Protein AF-A0A5D6Y284-F1 (afdb_monomer_lite)

pLDDT: mean 71.52, std 25.1, range [30.33, 98.62]

Sequence (351 aa):
MLSLNSYGCVGRGATAAPPLSTNQHLHGHVVLPRLSLHGGSGSALSPTPPPPRGVTSLTKLEMMRASTHPLYRTTAGFDYGRHLDFKDVALSCPKHAKQATFTKEFIAGTFTDTSLSSADKSKQRHECWQKKVVERTKHMQVKYEELQQVLEAKKSVRRRAREQRRREMDEQHRAAAAIQARMRGVQVRQKLRDERHRRRTAAALRIQQVCRSRAEMHRAQQLLADMKHQVLGVFAIRIQGAARSYLLRADAKRELERRRQRRAKEAEDMRRRVFEMQDDAARDIQRALRSHIARKLERQQSTTSSSSDKDDFKDYYYATRGARSRRTLASLRRAKREKSIARIPLASLKA

Foldseek 3Di:
DDDDDDDDDDDDDDDDDDDDDDDDDDDDDDDDDDDDDDDDDDDDDDDDDDDDPDDPDPVVVVVVPPPDDPVPDDPPDDPPPDPDPPPCPVPPDPPDPDPPDDDDCVVPDPCPPPVVCCVVVVVVVVVVVVVVVVVVVVVVVVVVVVVVVVVVVVVVVVVVVVVVVVVVVVVVVVVVVVVVVVVVVVVVVVVVVVVVVVVVVVVVVVVVVVVVVVVVVVVVVVVVVVVVVVVVVVVVVVVVVVVVVVVVVVVVVVVVVVVVVVVVVVVVVVVVVVVVVVVVVVVVVVVVVVVVVVVVVVVVVVDPDDDDDDDDDDDDDDDDDDDPDDPPVVVVVVVVVVVVVPPDPPPPPDD

Radius of gyration: 88.94 Å; chains: 1; bounding box: 145×52×252 Å

Structure (mmCIF, N/CA/C/O backbone):
data_AF-A0A5D6Y284-F1
#
_entry.id   AF-A0A5D6Y284-F1
#
loop_
_atom_site.group_PDB
_atom_site.id
_atom_site.type_symbol
_atom_site.label_atom_id
_atom_site.label_alt_id
_atom_site.label_comp_id
_atom_site.label_asym_id
_atom_site.label_entity_id
_atom_site.label_seq_id
_atom_site.pdbx_PDB_ins_code
_atom_site.Cartn_x
_atom_site.Cartn_y
_atom_site.Cartn_z
_atom_site.occupancy
_atom_site.B_iso_or_equiv
_atom_site.auth_seq_id
_atom_site.auth_comp_id
_atom_site.auth_asym_id
_atom_site.auth_atom_id
_atom_site.pdbx_PDB_model_num
ATOM 1 N N . MET A 1 1 ? 29.995 -22.106 43.120 1.00 38.25 1 MET A N 1
ATOM 2 C CA . MET A 1 1 ? 30.960 -20.998 43.293 1.00 38.25 1 MET A CA 1
ATOM 3 C C . MET A 1 1 ? 30.244 -19.724 42.839 1.00 38.25 1 MET A C 1
ATOM 5 O O . MET A 1 1 ? 30.203 -19.475 41.648 1.00 38.25 1 MET A O 1
ATOM 9 N N . LEU A 1 2 ? 29.343 -19.113 43.613 1.00 43.31 2 LEU A N 1
ATOM 10 C CA . LEU A 1 2 ? 29.547 -18.295 44.823 1.00 43.31 2 LEU A CA 1
ATOM 11 C C . LEU A 1 2 ? 30.548 -17.136 44.639 1.00 43.31 2 LEU A C 1
ATOM 13 O O . LEU A 1 2 ? 31.737 -17.331 44.843 1.00 43.31 2 LEU A O 1
ATOM 17 N N . SER A 1 3 ? 30.030 -15.945 44.324 1.00 38.34 3 SER A N 1
ATOM 18 C CA . SER A 1 3 ? 30.268 -14.665 45.032 1.00 38.34 3 SER A CA 1
ATOM 19 C C . SER A 1 3 ? 29.161 -13.697 44.555 1.00 38.34 3 SER A C 1
ATOM 21 O O . SER A 1 3 ? 28.907 -13.614 43.359 1.00 38.34 3 SER A O 1
ATOM 23 N N . LEU A 1 4 ? 28.262 -13.092 45.343 1.00 39.00 4 LEU A N 1
ATOM 24 C CA . LEU A 1 4 ? 28.289 -12.439 46.662 1.00 39.00 4 LEU A CA 1
ATOM 25 C C . LEU A 1 4 ? 29.289 -11.282 46.760 1.00 39.00 4 LEU A C 1
ATOM 27 O O . LEU A 1 4 ? 30.476 -11.505 46.960 1.00 39.00 4 LEU A O 1
ATOM 31 N N . ASN A 1 5 ? 28.750 -10.068 46.582 1.00 44.41 5 ASN A N 1
ATOM 32 C CA . ASN A 1 5 ? 28.900 -8.852 47.406 1.00 44.41 5 ASN A CA 1
ATOM 33 C C . ASN A 1 5 ? 27.971 -7.790 46.765 1.00 44.41 5 ASN A C 1
ATOM 35 O O . ASN A 1 5 ? 28.243 -7.351 45.656 1.00 44.41 5 ASN A O 1
ATOM 39 N N . SER A 1 6 ? 26.747 -7.474 47.212 1.00 37.56 6 SER A N 1
ATOM 40 C CA . SER A 1 6 ? 26.251 -6.946 48.498 1.00 37.56 6 SER A CA 1
ATOM 41 C C . SER A 1 6 ? 27.013 -5.726 49.015 1.00 37.56 6 SER A C 1
ATOM 43 O O . SER A 1 6 ? 28.097 -5.912 49.537 1.00 37.56 6 SER A O 1
ATOM 45 N N . TYR A 1 7 ? 26.415 -4.534 48.866 1.00 43.16 7 TYR A N 1
ATOM 46 C CA . TYR A 1 7 ? 26.255 -3.398 49.808 1.00 43.16 7 TYR A CA 1
ATOM 47 C C . TYR A 1 7 ? 25.465 -2.314 49.029 1.00 43.16 7 TYR A C 1
ATOM 49 O O . TYR A 1 7 ? 25.847 -1.995 47.913 1.00 43.16 7 TYR A O 1
ATOM 57 N N . GLY A 1 8 ? 24.351 -1.712 49.446 1.00 35.69 8 GLY A N 1
ATOM 58 C CA . GLY A 1 8 ? 23.484 -1.851 50.607 1.00 35.69 8 GLY A CA 1
ATOM 59 C C . GLY A 1 8 ? 22.229 -0.968 50.418 1.00 35.69 8 GLY A C 1
ATOM 60 O O . GLY A 1 8 ? 22.252 0.008 49.676 1.00 35.69 8 GLY A O 1
ATOM 61 N N . CYS A 1 9 ? 21.145 -1.401 51.069 1.00 36.66 9 CYS A N 1
ATOM 62 C CA . CYS A 1 9 ? 20.026 -0.667 51.690 1.00 36.66 9 CYS A CA 1
ATOM 63 C C . CYS A 1 9 ? 19.456 0.593 50.990 1.00 36.66 9 CYS A C 1
ATOM 65 O O . CYS A 1 9 ? 20.085 1.640 50.977 1.00 36.66 9 CYS A O 1
ATOM 67 N N . VAL A 1 10 ? 18.287 0.536 50.331 1.00 36.56 10 VAL A N 1
ATOM 68 C CA . VAL A 1 10 ? 16.889 0.458 50.850 1.00 36.56 10 VAL A CA 1
ATOM 69 C C . VAL A 1 10 ? 16.333 1.809 51.321 1.00 36.56 10 VAL A C 1
ATOM 71 O O . VAL A 1 10 ? 16.795 2.372 52.305 1.00 36.56 10 VAL A O 1
ATOM 74 N N . GLY A 1 11 ? 15.242 2.253 50.678 1.00 32.50 11 GLY A N 1
ATOM 75 C CA . GLY A 1 11 ? 14.435 3.371 51.177 1.00 32.50 11 GLY A CA 1
ATOM 76 C C . GLY A 1 11 ? 13.298 3.869 50.275 1.00 32.50 11 GLY A C 1
ATOM 77 O O . GLY A 1 11 ? 13.323 5.013 49.858 1.00 32.50 11 GLY A O 1
ATOM 78 N N . ARG A 1 12 ? 12.321 3.000 49.974 1.00 35.34 12 ARG A N 1
ATOM 79 C CA . ARG A 1 12 ? 10.890 3.278 49.683 1.00 35.34 12 ARG A CA 1
ATOM 80 C C . ARG A 1 12 ? 10.462 4.674 49.153 1.00 35.34 12 ARG A C 1
ATOM 82 O O . ARG A 1 12 ? 10.316 5.621 49.909 1.00 35.34 12 ARG A O 1
ATOM 89 N N . GLY A 1 13 ? 10.053 4.674 47.880 1.00 34.16 13 GLY A N 1
ATOM 90 C CA . GLY A 1 13 ? 8.737 5.103 47.368 1.00 34.16 13 GLY A CA 1
ATOM 91 C C . GLY A 1 13 ? 8.184 6.493 47.709 1.00 34.16 13 GLY A C 1
ATOM 92 O O . GLY A 1 13 ? 7.695 6.707 48.810 1.00 34.16 13 GLY A O 1
ATOM 93 N N . ALA A 1 14 ? 8.056 7.349 46.690 1.00 33.19 14 ALA A N 1
ATOM 94 C CA . ALA A 1 14 ? 7.025 8.386 46.644 1.00 33.19 14 ALA A CA 1
ATOM 95 C C . ALA A 1 14 ? 6.710 8.783 45.191 1.00 33.19 14 ALA A C 1
ATOM 97 O O . ALA A 1 14 ? 7.582 9.169 44.416 1.00 33.19 14 ALA A O 1
ATOM 98 N N . THR A 1 15 ? 5.435 8.654 44.840 1.00 34.84 15 THR A N 1
ATOM 99 C CA . THR A 1 15 ? 4.778 9.170 43.638 1.00 34.84 15 THR A CA 1
ATOM 100 C C . THR A 1 15 ? 4.714 10.697 43.658 1.00 34.84 15 THR A C 1
ATOM 102 O O . THR A 1 15 ? 4.381 11.288 44.683 1.00 34.84 15 THR A O 1
ATOM 105 N N . ALA A 1 16 ? 4.973 11.319 42.509 1.00 33.53 16 ALA A N 1
ATOM 106 C CA . ALA A 1 16 ? 4.901 12.758 42.290 1.00 33.53 16 ALA A CA 1
ATOM 107 C C . ALA A 1 16 ? 3.550 13.175 41.676 1.00 33.53 16 ALA A C 1
ATOM 109 O O . ALA A 1 16 ? 3.178 12.639 40.633 1.00 33.53 16 ALA A O 1
ATOM 110 N N . ALA A 1 17 ? 2.860 14.129 42.322 1.00 35.06 17 ALA A N 1
ATOM 111 C CA . ALA A 1 17 ? 2.030 15.222 41.765 1.00 35.06 17 ALA A CA 1
ATOM 112 C C . ALA A 1 17 ? 1.118 15.847 42.866 1.00 35.06 17 ALA A C 1
ATOM 114 O O . ALA A 1 17 ? 0.754 15.135 43.798 1.00 35.06 17 ALA A O 1
ATOM 115 N N . PRO A 1 18 ? 0.783 17.160 42.808 1.00 46.81 18 PRO A N 1
ATOM 116 C CA . PRO A 1 18 ? 1.108 18.086 43.909 1.00 46.81 18 PRO A CA 1
ATOM 117 C C . PRO A 1 18 ? -0.120 18.938 44.403 1.00 46.81 18 PRO A C 1
ATOM 119 O O . PRO A 1 18 ? -1.218 18.384 44.399 1.00 46.81 18 PRO A O 1
ATOM 122 N N . PRO A 1 19 ? -0.018 20.192 44.932 1.00 51.06 19 PRO A N 1
ATOM 123 C CA . PRO A 1 19 ? -0.512 20.539 46.280 1.00 51.06 19 PRO A CA 1
ATOM 124 C C . PRO A 1 19 ? -1.559 21.682 46.354 1.00 51.06 19 PRO A C 1
ATOM 126 O O . PRO A 1 19 ? -1.496 22.635 45.589 1.00 51.06 19 PRO A O 1
ATOM 129 N N . LEU A 1 20 ? -2.439 21.664 47.362 1.00 36.22 20 LEU A N 1
ATOM 130 C CA . LEU A 1 20 ? -3.247 22.807 47.853 1.00 36.22 20 LEU A CA 1
ATOM 131 C C . LEU A 1 20 ? -3.498 22.544 49.362 1.00 36.22 20 LEU A C 1
ATOM 133 O O . LEU A 1 20 ? -4.075 21.515 49.696 1.00 36.22 20 LEU A O 1
ATOM 137 N N . SER A 1 21 ? -2.860 23.234 50.323 1.00 31.83 21 SER A N 1
ATOM 138 C CA . SER A 1 21 ? -3.196 24.568 50.882 1.00 31.83 21 SER A CA 1
ATOM 139 C C . SER A 1 21 ? -4.696 24.671 51.227 1.00 31.83 21 SER A C 1
ATOM 141 O O . SER A 1 21 ? -5.513 24.518 50.332 1.00 31.83 21 SER A O 1
ATOM 143 N N . THR A 1 22 ? -5.178 24.893 52.459 1.00 32.59 22 THR A N 1
ATOM 144 C CA . THR A 1 22 ? -4.675 25.712 53.577 1.00 32.59 22 THR A CA 1
ATOM 145 C C . THR A 1 22 ? -5.446 25.361 54.877 1.00 32.59 22 THR A C 1
ATOM 147 O O . THR A 1 22 ? -6.589 24.915 54.810 1.00 32.59 22 THR A O 1
ATOM 150 N N . ASN A 1 23 ? -4.851 25.700 56.031 1.00 30.88 23 ASN A N 1
ATOM 151 C CA . ASN A 1 23 ? -5.451 25.981 57.353 1.00 30.88 23 ASN A CA 1
ATOM 152 C C . ASN A 1 23 ? -5.707 24.831 58.350 1.00 30.88 23 ASN A C 1
ATOM 154 O O . ASN A 1 23 ? -6.824 24.355 58.535 1.00 30.88 23 ASN A O 1
ATOM 158 N N . GLN A 1 24 ? -4.662 24.533 59.130 1.00 32.66 24 GLN A N 1
ATOM 159 C CA . GLN A 1 24 ? -4.768 24.204 60.554 1.00 32.66 24 GLN A CA 1
ATOM 160 C C . GLN A 1 24 ? -4.188 25.365 61.371 1.00 32.66 24 GLN A C 1
ATOM 162 O O . GLN A 1 24 ? -3.044 25.751 61.143 1.00 32.66 24 GLN A O 1
ATOM 167 N N . HIS A 1 25 ? -4.941 25.866 62.351 1.00 30.33 25 HIS A N 1
ATOM 168 C CA . HIS A 1 25 ? -4.363 26.370 63.595 1.00 30.33 25 HIS A CA 1
ATOM 169 C C . HIS A 1 25 ? -5.401 26.368 64.727 1.00 30.33 25 HIS A C 1
ATOM 171 O O . HIS A 1 25 ? -6.547 26.759 64.526 1.00 30.33 25 HIS A O 1
ATOM 177 N N . LEU A 1 26 ? -4.897 26.006 65.913 1.00 35.66 26 LEU A N 1
ATOM 178 C CA . LEU A 1 26 ? -5.365 26.327 67.271 1.00 35.66 26 LEU A CA 1
ATOM 179 C C . LEU A 1 26 ? -6.269 25.306 67.993 1.00 35.66 26 LEU A C 1
ATOM 181 O O . LEU A 1 26 ? -7.489 25.328 67.918 1.00 35.66 26 LEU A O 1
ATOM 185 N N . HIS A 1 27 ? -5.577 24.443 68.750 1.00 31.58 27 HIS A N 1
ATOM 186 C CA . HIS A 1 27 ? -5.592 24.359 70.221 1.00 31.58 27 HIS A CA 1
ATOM 187 C C . HIS A 1 27 ? -6.931 24.339 70.976 1.00 31.58 27 HIS A C 1
ATOM 189 O O . HIS A 1 27 ? -7.700 25.292 70.951 1.00 31.58 27 HIS A O 1
ATOM 195 N N . GLY A 1 28 ? -7.078 23.330 71.845 1.00 33.97 28 GLY A N 1
ATOM 196 C CA . GLY A 1 28 ? -7.993 23.400 72.985 1.00 33.97 28 GLY A CA 1
ATOM 197 C C . GLY A 1 28 ? -8.184 22.074 73.716 1.00 33.97 28 GLY A C 1
ATOM 198 O O . GLY A 1 28 ? -9.209 21.424 73.551 1.00 33.97 28 GLY A O 1
ATOM 199 N N . HIS A 1 29 ? -7.208 21.673 74.536 1.00 38.06 29 HIS A N 1
ATOM 200 C CA . HIS A 1 29 ? -7.399 20.661 75.581 1.00 38.06 29 HIS A CA 1
ATOM 201 C C . HIS A 1 29 ? -8.444 21.159 76.592 1.00 38.06 29 HIS A C 1
ATOM 203 O O . HIS A 1 29 ? -8.253 22.217 77.188 1.00 38.06 29 HIS A O 1
ATOM 209 N N . VAL A 1 30 ? -9.511 20.390 76.829 1.00 38.44 30 VAL A N 1
ATOM 210 C CA . VAL A 1 30 ? -10.465 20.650 77.919 1.00 38.44 30 VAL A CA 1
ATOM 211 C C . VAL A 1 30 ? -10.271 19.609 79.017 1.00 38.44 30 VAL A C 1
ATOM 213 O O . VAL A 1 30 ? -10.471 18.411 78.827 1.00 38.44 30 VAL A O 1
ATOM 216 N N . VAL A 1 31 ? -9.838 20.128 80.162 1.00 37.38 31 VAL A N 1
ATOM 217 C CA . VAL A 1 31 ? -9.654 19.478 81.459 1.00 37.38 31 VAL A CA 1
ATOM 218 C C . VAL A 1 31 ? -11.020 19.312 82.138 1.00 37.38 31 VAL A C 1
ATOM 220 O O . VAL A 1 31 ? -11.832 20.235 82.143 1.00 37.38 31 VAL A O 1
ATOM 223 N N . LEU A 1 32 ? -11.279 18.137 82.717 1.00 41.44 32 LEU A N 1
ATOM 224 C CA . LEU A 1 32 ? -12.482 17.843 83.506 1.00 41.44 32 LEU A CA 1
ATOM 225 C C . LEU A 1 32 ? -12.422 18.525 84.892 1.00 41.44 32 LEU A C 1
ATOM 227 O O . LEU A 1 32 ? -11.403 18.386 85.573 1.00 41.44 32 LEU A O 1
ATOM 231 N N . PRO A 1 33 ? -13.494 19.185 85.375 1.00 41.03 33 PRO A N 1
ATOM 232 C CA . PRO A 1 33 ? -13.544 19.706 86.738 1.00 41.03 33 PRO A CA 1
ATOM 233 C C . PRO A 1 33 ? -13.834 18.607 87.767 1.00 41.03 33 PRO A C 1
ATOM 235 O O . PRO A 1 33 ? -14.845 17.905 87.713 1.00 41.03 33 PRO A O 1
ATOM 238 N N . ARG A 1 34 ? -12.932 18.514 88.741 1.00 33.28 34 ARG A N 1
ATOM 239 C CA . ARG A 1 34 ? -13.017 17.731 89.975 1.00 33.28 34 ARG A CA 1
ATOM 240 C C . ARG A 1 34 ? -13.923 18.478 90.963 1.00 33.28 34 ARG A C 1
ATOM 242 O O . ARG A 1 34 ? -13.604 19.601 91.338 1.00 33.28 34 ARG A O 1
ATOM 249 N N . LEU A 1 35 ? -15.038 17.876 91.381 1.00 35.22 35 LEU A N 1
ATOM 250 C CA . LEU A 1 35 ? -15.902 18.439 92.424 1.00 35.22 35 LEU A CA 1
ATOM 251 C C . LEU A 1 35 ? -15.299 18.162 93.806 1.00 35.22 35 LEU A C 1
ATOM 253 O O . LEU A 1 35 ? -15.092 17.012 94.195 1.00 35.22 35 LEU A O 1
ATOM 257 N N . SER A 1 36 ? -14.993 19.239 94.519 1.00 32.25 36 SER A N 1
ATOM 258 C CA . SER A 1 36 ? -14.534 19.270 95.902 1.00 32.25 36 SER A CA 1
ATOM 259 C C . SER A 1 36 ? -15.708 19.121 96.873 1.00 32.25 36 SER A C 1
ATOM 261 O O . SER A 1 36 ? -16.718 19.815 96.774 1.00 32.25 36 SER A O 1
ATOM 263 N N . LEU A 1 37 ? -15.534 18.229 97.852 1.00 32.09 37 LEU A N 1
ATOM 264 C CA . LEU A 1 37 ? -16.268 18.244 99.113 1.00 32.09 37 LEU A CA 1
ATOM 265 C C . LEU A 1 37 ? -15.931 19.539 99.875 1.00 32.09 37 LEU A C 1
ATOM 267 O O . LEU A 1 37 ? -14.759 19.881 100.039 1.00 32.09 37 LEU A O 1
ATOM 271 N N . HIS A 1 38 ? -16.948 20.217 100.397 1.00 36.75 38 HIS A N 1
ATOM 272 C CA . HIS A 1 38 ? -16.817 21.134 101.528 1.00 36.75 38 HIS A CA 1
ATOM 273 C C . HIS A 1 38 ? -17.658 20.590 102.677 1.00 36.75 38 HIS A C 1
ATOM 275 O O . HIS A 1 38 ? -18.845 20.311 102.516 1.00 36.75 38 HIS A O 1
ATOM 281 N N . GLY A 1 39 ? -17.000 20.406 103.818 1.00 31.58 39 GLY A N 1
ATOM 282 C CA . GLY A 1 39 ? -17.616 20.121 105.103 1.00 31.58 39 GLY A CA 1
ATOM 283 C C . GLY A 1 39 ? -17.420 21.286 106.073 1.00 31.58 39 GLY A C 1
ATOM 284 O O . GLY A 1 39 ? -16.501 22.085 105.907 1.00 31.58 39 GLY A O 1
ATOM 285 N N . GLY A 1 40 ? -18.270 21.294 107.104 1.00 30.91 40 GLY A N 1
ATOM 286 C CA . GLY A 1 40 ? -18.179 22.099 108.330 1.00 30.91 40 GLY A CA 1
ATOM 287 C C . GLY A 1 40 ? -19.051 23.362 108.308 1.00 30.91 40 GLY A C 1
ATOM 288 O O . GLY A 1 40 ? -19.091 24.043 107.296 1.00 30.91 40 GLY A O 1
ATOM 289 N N . SER A 1 41 ? -19.762 23.764 109.366 1.00 32.09 41 SER A N 1
ATOM 290 C CA . SER A 1 41 ? -19.936 23.258 110.739 1.00 32.09 41 SER A CA 1
ATOM 291 C C . SER A 1 41 ? -20.992 24.136 111.467 1.00 32.09 41 SER A C 1
ATOM 293 O O . SER A 1 41 ? -21.269 25.243 111.019 1.00 32.09 41 SER A O 1
ATOM 295 N N . GLY A 1 42 ? -21.532 23.654 112.603 1.00 31.27 42 GLY A N 1
ATOM 296 C CA . GLY A 1 42 ? -22.134 24.447 113.708 1.00 31.27 42 GLY A CA 1
ATOM 297 C C . GLY A 1 42 ? -23.620 24.837 113.567 1.00 31.27 42 GLY A C 1
ATOM 298 O O . GLY A 1 42 ? -23.955 25.663 112.736 1.00 31.27 42 GLY A O 1
ATOM 299 N N . SER A 1 43 ? -24.594 24.188 114.223 1.00 32.12 43 SER A N 1
ATOM 300 C CA . SER A 1 43 ? -24.957 24.148 115.663 1.00 32.12 43 SER A CA 1
ATOM 301 C C . SER A 1 43 ? -25.832 25.330 116.125 1.00 32.12 43 SER A C 1
ATOM 303 O O . SER A 1 43 ? -25.344 26.451 116.178 1.00 32.12 43 SER A O 1
ATOM 305 N N . ALA A 1 44 ? -27.097 25.032 116.484 1.00 33.94 44 ALA A N 1
ATOM 306 C CA . ALA A 1 44 ? -27.856 25.511 117.663 1.00 33.94 44 ALA A CA 1
ATOM 307 C C . ALA A 1 44 ? -29.378 25.706 117.412 1.00 33.94 44 ALA A C 1
ATOM 309 O O . ALA A 1 44 ? -29.799 26.563 116.648 1.00 33.94 44 ALA A O 1
ATOM 310 N N . LEU A 1 45 ? -30.167 24.879 118.113 1.00 36.47 45 LEU A N 1
ATOM 311 C CA . LEU A 1 45 ? -31.399 25.154 118.883 1.00 36.47 45 LEU A CA 1
ATOM 312 C C . LEU A 1 45 ? -32.516 26.096 118.348 1.00 36.47 45 LEU A C 1
ATOM 314 O O . LEU A 1 45 ? -32.340 27.302 118.229 1.00 36.47 45 LEU A O 1
ATOM 318 N N . SER A 1 46 ? -33.736 25.526 118.349 1.00 32.91 46 SER A N 1
ATOM 319 C CA . SER A 1 46 ? -35.064 26.154 118.574 1.00 32.91 46 SER A CA 1
ATOM 320 C C . SER A 1 46 ? -35.905 26.566 117.338 1.00 32.91 46 SER A C 1
ATOM 322 O O . SER A 1 46 ? -35.353 26.965 116.315 1.00 32.91 46 SER A O 1
ATOM 324 N N . PRO A 1 47 ? -37.249 26.395 117.378 1.00 48.50 47 PRO A N 1
ATOM 325 C CA . PRO A 1 47 ? -38.067 26.032 116.226 1.00 48.50 47 PRO A CA 1
ATOM 326 C C . PRO A 1 47 ? -38.731 27.240 115.558 1.00 48.50 47 PRO A C 1
ATOM 328 O O . PRO A 1 47 ? -39.293 28.111 116.216 1.00 48.50 47 PRO A O 1
ATOM 331 N N . THR A 1 48 ? -38.757 27.245 114.227 1.00 42.78 48 THR A N 1
ATOM 332 C CA . THR A 1 48 ? -39.596 28.155 113.435 1.00 42.78 48 THR A CA 1
ATOM 333 C C . THR A 1 48 ? -40.405 27.364 112.400 1.00 42.78 48 THR A C 1
ATOM 335 O O . THR A 1 48 ? -39.905 26.388 111.835 1.00 42.78 48 THR A O 1
ATOM 338 N N . PRO A 1 49 ? -41.687 27.718 112.195 1.00 49.91 49 PRO A N 1
ATOM 339 C CA . PRO A 1 49 ? -42.615 26.961 111.357 1.00 49.91 49 PRO A CA 1
ATOM 340 C C . PRO A 1 49 ? -42.227 27.058 109.872 1.00 49.91 49 PRO A C 1
ATOM 342 O O . PRO A 1 49 ? -41.732 28.101 109.440 1.00 49.91 49 PRO A O 1
ATOM 345 N N . PRO A 1 50 ? -42.467 26.017 109.050 1.00 47.66 50 PRO A N 1
ATOM 346 C CA . PRO A 1 50 ? -42.219 26.124 107.621 1.00 47.66 50 PRO A CA 1
ATOM 347 C C . PRO A 1 50 ? -43.195 27.138 106.991 1.00 47.66 50 PRO A C 1
ATOM 349 O O . PRO A 1 50 ? -44.399 27.063 107.251 1.00 47.66 50 PRO A O 1
ATOM 352 N N . PRO A 1 51 ? -42.718 28.066 106.141 1.00 48.62 51 PRO A N 1
ATOM 353 C CA . PRO A 1 51 ? -43.591 28.972 105.406 1.00 48.62 51 PRO A CA 1
ATOM 354 C C . PRO A 1 51 ? -44.474 28.195 104.410 1.00 48.62 51 PRO A C 1
ATOM 356 O O . PRO A 1 51 ? -44.086 27.119 103.936 1.00 48.62 51 PRO A O 1
ATOM 359 N N . PRO A 1 52 ? -45.660 28.723 104.053 1.00 44.94 52 PRO A N 1
ATOM 360 C CA . PRO A 1 52 ? -46.533 28.100 103.067 1.00 44.94 52 PRO A CA 1
ATOM 361 C C . PRO A 1 52 ? -45.810 28.001 101.719 1.00 44.94 52 PRO A C 1
ATOM 363 O O . PRO A 1 52 ? -45.250 28.981 101.226 1.00 44.94 52 PRO A O 1
ATOM 366 N N . ARG A 1 53 ? -45.826 26.810 101.106 1.00 47.97 53 ARG A N 1
ATOM 367 C CA . ARG A 1 53 ? -45.306 26.586 99.749 1.00 47.97 53 ARG A CA 1
ATOM 368 C C . ARG A 1 53 ? -46.195 27.307 98.737 1.00 47.97 53 ARG A C 1
ATOM 370 O O . ARG A 1 53 ? -47.113 26.725 98.167 1.00 47.97 53 ARG A O 1
ATOM 377 N N . GLY A 1 54 ? -45.908 28.588 98.544 1.00 40.41 54 GLY A N 1
ATOM 378 C CA . GLY A 1 54 ? -46.347 29.365 97.400 1.00 40.41 54 GLY A CA 1
ATOM 379 C C . GLY A 1 54 ? -45.702 28.833 96.121 1.00 40.41 54 GLY A C 1
ATOM 380 O O . GLY A 1 54 ? -44.518 28.508 96.087 1.00 40.41 54 GLY A O 1
ATOM 381 N N . VAL A 1 55 ? -46.543 28.718 95.099 1.00 50.31 55 VAL A N 1
ATOM 382 C CA . VAL A 1 55 ? -46.279 28.544 93.667 1.00 50.31 55 VAL A CA 1
ATOM 383 C C . VAL A 1 55 ? -44.823 28.830 93.262 1.00 50.31 55 VAL A C 1
ATOM 385 O O . VAL A 1 55 ? -44.444 29.970 93.000 1.00 50.31 55 VAL A O 1
ATOM 388 N N . THR A 1 56 ? -44.000 27.787 93.149 1.00 41.81 56 THR A N 1
ATOM 389 C CA . THR A 1 56 ? -42.763 27.866 92.368 1.00 41.81 56 THR A CA 1
ATOM 390 C C . THR A 1 56 ? -43.142 27.838 90.891 1.00 41.81 56 THR A C 1
ATOM 392 O O . THR A 1 56 ? -43.705 26.873 90.380 1.00 41.81 56 THR A O 1
ATOM 395 N N . SER A 1 57 ? -42.884 28.953 90.217 1.00 44.47 57 SER A N 1
ATOM 396 C CA . SER A 1 57 ? -43.201 29.203 88.817 1.00 44.47 57 SER A CA 1
ATOM 397 C C . SER A 1 57 ? -42.647 28.126 87.869 1.00 44.47 57 SER A C 1
ATOM 399 O O . SER A 1 57 ? -41.475 27.745 87.912 1.00 44.47 57 SER A O 1
ATOM 401 N N . LEU A 1 58 ? -43.520 27.670 86.965 1.00 52.09 58 LEU A N 1
ATOM 402 C CA . LEU A 1 58 ? -43.292 26.671 85.910 1.00 52.09 58 LEU A CA 1
ATOM 403 C C . LEU A 1 58 ? -42.139 27.006 84.941 1.00 52.09 58 LEU A C 1
ATOM 405 O O . LEU A 1 58 ? -41.642 26.126 84.243 1.00 52.09 58 LEU A O 1
ATOM 409 N N . THR A 1 59 ? -41.653 28.243 84.927 1.00 49.78 59 THR A N 1
ATOM 410 C CA . THR A 1 59 ? -40.657 28.733 83.966 1.00 49.78 59 THR A CA 1
ATOM 411 C C . THR A 1 59 ? -39.235 28.219 84.212 1.00 49.78 59 THR A C 1
ATOM 413 O O . THR A 1 59 ? -38.453 28.096 83.269 1.00 49.78 59 THR A O 1
ATOM 416 N N . LYS A 1 60 ? -38.877 27.835 85.447 1.00 48.34 60 LYS A N 1
ATOM 417 C CA . LYS A 1 60 ? -37.493 27.421 85.768 1.00 48.34 60 LYS A CA 1
ATOM 418 C C . LYS A 1 60 ? -37.146 25.994 85.317 1.00 48.34 60 LYS A C 1
ATOM 420 O O . LYS A 1 60 ? -35.976 25.675 85.127 1.00 48.34 60 LYS A O 1
ATOM 425 N N . LEU A 1 61 ? -38.152 25.142 85.111 1.00 51.50 61 LEU A N 1
ATOM 426 C CA . LEU A 1 61 ? -37.988 23.742 84.688 1.00 51.50 61 LEU A CA 1
ATOM 427 C C . LEU A 1 61 ? -38.116 23.557 83.168 1.00 51.50 61 LEU A C 1
ATOM 429 O O . LEU A 1 61 ? -37.734 22.514 82.636 1.00 51.50 61 LEU A O 1
ATOM 433 N N . GLU A 1 62 ? -38.643 24.554 82.460 1.00 49.84 62 GLU A N 1
ATOM 434 C CA . GLU A 1 62 ? -38.782 24.544 81.002 1.00 49.84 62 GLU A CA 1
ATOM 435 C C . GLU A 1 62 ? -37.493 25.013 80.310 1.00 49.84 62 GLU A C 1
ATOM 437 O O . GLU A 1 62 ? -37.018 24.362 79.379 1.00 49.84 62 GLU A O 1
ATOM 442 N N . MET A 1 63 ? -36.820 26.031 80.862 1.00 49.62 63 MET A N 1
ATOM 443 C CA . MET A 1 63 ? -35.524 26.504 80.352 1.00 49.62 63 MET A CA 1
ATOM 444 C C . MET A 1 63 ? -34.407 25.447 80.411 1.00 49.62 63 MET A C 1
ATOM 446 O O . MET A 1 63 ? -33.509 25.454 79.574 1.00 49.62 63 MET A O 1
ATOM 450 N N . MET A 1 64 ? -34.469 24.490 81.344 1.00 52.78 64 MET A N 1
ATOM 451 C CA . MET A 1 64 ? -33.483 23.401 81.439 1.00 52.78 64 MET A CA 1
ATOM 452 C C . MET A 1 64 ? -33.728 22.235 80.459 1.00 52.78 64 MET A C 1
ATOM 454 O O . MET A 1 64 ? -32.952 21.280 80.445 1.00 52.78 64 MET A O 1
ATOM 458 N N . ARG A 1 65 ? -34.795 22.269 79.642 1.00 55.19 65 ARG A N 1
ATOM 459 C CA . ARG A 1 65 ? -35.191 21.146 78.765 1.00 55.19 65 ARG A CA 1
ATOM 460 C C . ARG A 1 65 ? -34.858 21.325 77.279 1.00 55.19 65 ARG A C 1
ATOM 462 O O . ARG A 1 65 ? -34.930 20.336 76.551 1.00 55.19 65 ARG A O 1
ATOM 469 N N . ALA A 1 66 ? -34.475 22.520 76.830 1.00 52.53 66 ALA A N 1
ATOM 470 C CA . ALA A 1 66 ? -34.414 22.858 75.403 1.00 52.53 66 ALA A CA 1
ATOM 471 C C . ALA A 1 66 ? -33.087 22.536 74.675 1.00 52.53 66 ALA A C 1
ATOM 473 O O . ALA A 1 66 ? -33.008 22.721 73.465 1.00 52.53 66 ALA A O 1
ATOM 474 N N . SER A 1 67 ? -32.038 22.047 75.348 1.00 52.72 67 SER A N 1
ATOM 475 C CA . SER A 1 67 ? -30.677 22.054 74.772 1.00 52.72 67 SER A CA 1
ATOM 476 C C . 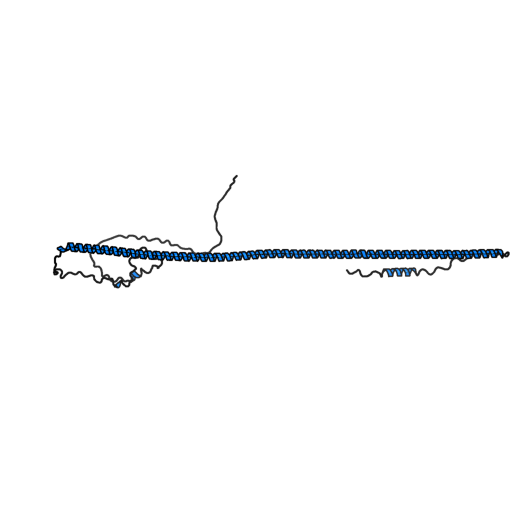SER A 1 67 ? -30.161 20.743 74.155 1.00 52.72 67 SER A C 1
ATOM 478 O O . SER A 1 67 ? -28.969 20.646 73.876 1.00 52.72 67 SER A O 1
ATOM 480 N N . THR A 1 68 ? -30.992 19.721 73.905 1.00 59.28 68 THR A N 1
ATOM 481 C CA . THR A 1 68 ? -30.496 18.444 73.335 1.00 59.28 68 THR A CA 1
ATOM 482 C C . THR A 1 68 ? -31.123 18.082 71.990 1.00 59.28 68 THR A C 1
ATOM 484 O O . THR A 1 68 ? -32.323 17.835 71.872 1.00 59.28 68 THR A O 1
ATOM 487 N N . HIS A 1 69 ? -30.264 18.020 70.968 1.00 60.31 69 HIS A N 1
ATOM 488 C CA . HIS A 1 69 ? -30.607 17.689 69.587 1.00 60.31 69 HIS A CA 1
ATOM 489 C C . HIS A 1 69 ? -31.162 16.251 69.477 1.00 60.31 69 HIS A C 1
ATOM 491 O O . HIS A 1 69 ? -30.585 15.325 70.059 1.00 60.31 69 HIS A O 1
ATOM 497 N N . PRO A 1 70 ? -32.242 16.012 68.709 1.00 64.19 70 PRO A N 1
ATOM 498 C CA . PRO A 1 70 ? -32.948 14.725 68.676 1.00 64.19 70 PRO A CA 1
ATOM 499 C C . PRO A 1 70 ? -32.097 13.528 68.214 1.00 64.19 70 PRO A C 1
ATOM 501 O O . PRO A 1 70 ? -32.426 12.393 68.546 1.00 64.19 70 PRO A O 1
ATOM 504 N N . LEU A 1 71 ? -30.992 13.766 67.500 1.00 59.03 71 LEU A N 1
ATOM 505 C CA . LEU A 1 71 ? -30.078 12.720 67.011 1.00 59.03 71 LEU A CA 1
ATOM 506 C C . LEU A 1 71 ? -29.028 12.232 68.032 1.00 59.03 71 LEU A C 1
ATOM 508 O O . LEU A 1 71 ? -28.398 11.212 67.777 1.00 59.03 71 LEU A O 1
ATOM 512 N N . TYR A 1 72 ? -28.850 12.899 69.182 1.00 56.41 72 TYR A N 1
ATOM 513 C CA . TYR A 1 72 ? -27.805 12.567 70.173 1.00 56.41 72 TYR A CA 1
ATOM 514 C C . TYR A 1 72 ? -28.369 12.163 71.549 1.00 56.41 72 TYR A C 1
ATOM 516 O O . TYR A 1 72 ? -27.818 12.513 72.590 1.00 56.41 72 TYR A O 1
ATOM 524 N N . ARG A 1 73 ? -29.485 11.424 71.581 1.00 59.88 73 ARG A N 1
ATOM 525 C CA . ARG A 1 73 ? -30.067 10.897 72.829 1.00 59.88 73 ARG A CA 1
ATOM 526 C C . ARG A 1 73 ? -29.462 9.534 73.178 1.00 59.88 73 ARG A C 1
ATOM 528 O O . ARG A 1 73 ? -29.683 8.565 72.457 1.00 59.88 73 ARG A O 1
ATOM 535 N N . THR A 1 74 ? -28.728 9.442 74.285 1.00 54.22 74 THR A N 1
ATOM 536 C CA . THR A 1 74 ? -28.233 8.171 74.841 1.00 54.22 74 THR A CA 1
ATOM 537 C C . THR A 1 74 ? -29.188 7.647 75.922 1.00 54.22 74 THR A C 1
ATOM 539 O O . THR A 1 74 ? -29.770 8.413 76.683 1.00 54.22 74 THR A O 1
ATOM 542 N N . THR A 1 75 ? -29.378 6.327 75.986 1.00 54.38 75 THR A N 1
ATOM 543 C CA . THR A 1 75 ? -30.358 5.636 76.856 1.00 54.38 75 THR A CA 1
ATOM 544 C C . THR A 1 75 ? -29.896 5.452 78.308 1.00 54.38 75 THR A C 1
ATOM 546 O O . THR A 1 75 ? -30.510 4.711 79.071 1.00 54.38 75 THR A O 1
ATOM 549 N N . ALA A 1 76 ? -28.795 6.083 78.710 1.00 49.31 76 ALA A N 1
ATOM 550 C CA . ALA A 1 76 ? -28.223 5.921 80.040 1.00 49.31 76 ALA A CA 1
ATOM 551 C C . ALA A 1 76 ? -28.780 6.993 80.993 1.00 49.31 76 ALA A C 1
ATOM 553 O O . ALA A 1 76 ? -28.146 8.016 81.224 1.00 49.31 76 ALA A O 1
ATOM 554 N N . GLY A 1 77 ? -29.982 6.760 81.535 1.00 55.72 77 GLY A N 1
ATOM 555 C CA . GLY A 1 77 ? -30.411 7.402 82.788 1.00 55.72 77 GLY A CA 1
ATOM 556 C C . GLY A 1 77 ? -31.578 8.398 82.757 1.00 55.72 77 GLY A C 1
ATOM 557 O O . GLY A 1 77 ? -31.646 9.221 83.664 1.00 55.72 77 GLY A O 1
ATOM 558 N N . PHE A 1 78 ? -32.506 8.360 81.788 1.00 50.81 78 PHE A N 1
ATOM 559 C CA . PHE A 1 78 ? -33.535 9.416 81.666 1.00 50.81 78 PHE A CA 1
ATOM 560 C C . PHE A 1 78 ? -35.009 8.987 81.511 1.00 50.81 78 PHE A C 1
ATOM 562 O O . PHE A 1 78 ? -35.811 9.785 81.025 1.00 50.81 78 PHE A O 1
ATOM 569 N N . ASP A 1 79 ? -35.414 7.802 81.979 1.00 53.03 79 ASP A N 1
ATOM 570 C CA . ASP A 1 79 ? -36.749 7.266 81.634 1.00 53.03 79 ASP A CA 1
ATOM 571 C C . ASP A 1 79 ? -37.843 7.336 82.715 1.00 53.03 79 ASP A C 1
ATOM 573 O O . ASP A 1 79 ? -39.000 7.060 82.413 1.00 53.03 79 ASP A O 1
ATOM 577 N N . TYR A 1 80 ? -37.577 7.796 83.940 1.00 50.50 80 TYR A N 1
ATOM 578 C CA . TYR A 1 80 ? -38.618 7.803 84.989 1.00 50.50 80 TYR A CA 1
ATOM 579 C C . TYR A 1 80 ? -39.494 9.070 85.060 1.00 50.50 80 TYR A C 1
ATOM 581 O O . TYR A 1 80 ? -40.184 9.273 86.055 1.00 50.50 80 TYR A O 1
ATOM 589 N N . GLY A 1 81 ? -39.515 9.938 84.037 1.00 54.19 81 GLY A N 1
ATOM 590 C CA . GLY A 1 81 ? -40.320 11.171 84.132 1.00 54.19 81 GLY A CA 1
ATOM 591 C C . GLY A 1 81 ? -40.585 11.985 82.865 1.00 54.19 81 GLY A C 1
ATOM 592 O O . GLY A 1 81 ? -40.928 13.159 82.983 1.00 54.19 81 GLY A O 1
ATOM 593 N N . ARG A 1 82 ? -40.407 11.431 81.656 1.00 53.94 82 ARG A N 1
ATOM 594 C CA . ARG A 1 82 ? -40.566 12.193 80.393 1.00 53.94 82 ARG A CA 1
ATOM 595 C C . ARG A 1 82 ? -41.727 11.758 79.485 1.00 53.94 82 ARG A C 1
ATOM 597 O O . ARG A 1 82 ? -41.851 12.294 78.389 1.00 53.94 82 ARG A O 1
ATOM 604 N N . HIS A 1 83 ? -42.601 10.861 79.940 1.00 48.59 83 HIS A N 1
ATOM 605 C CA . HIS A 1 83 ? -43.820 10.462 79.214 1.00 48.59 83 HIS A CA 1
ATOM 606 C C . HIS A 1 83 ? -45.098 10.730 80.015 1.00 48.59 83 HIS A C 1
ATOM 608 O O . HIS A 1 83 ? -46.012 9.914 80.041 1.00 48.59 83 HIS A O 1
ATOM 614 N N . LEU A 1 84 ? -45.153 11.879 80.684 1.00 47.22 84 LEU A N 1
ATOM 615 C CA . LEU A 1 84 ? -46.425 12.474 81.072 1.00 47.22 84 LEU A CA 1
ATOM 616 C C . LEU A 1 84 ? -46.657 13.637 80.119 1.00 47.22 84 LEU A C 1
ATOM 618 O O . LEU A 1 84 ? -45.992 14.669 80.221 1.00 47.22 84 LEU A O 1
ATOM 622 N N . ASP A 1 85 ? -47.557 13.443 79.160 1.00 48.56 85 ASP A N 1
ATOM 623 C CA . ASP A 1 85 ? -48.121 14.557 78.413 1.00 48.56 85 ASP A CA 1
ATOM 624 C C . ASP A 1 85 ? -48.749 15.514 79.436 1.00 48.56 85 ASP A C 1
ATOM 626 O O . ASP A 1 85 ? -49.610 15.140 80.233 1.00 48.56 85 ASP A O 1
ATOM 630 N N . PHE A 1 86 ? -48.264 16.755 79.468 1.00 52.72 86 PHE A N 1
ATOM 631 C CA . PHE A 1 86 ? -48.570 17.768 80.488 1.00 52.72 86 PHE A CA 1
ATOM 632 C C . PHE A 1 86 ? -50.016 18.306 80.439 1.00 52.72 86 PHE A C 1
ATOM 634 O O . PHE A 1 86 ? -50.273 19.425 80.875 1.00 52.72 86 PHE A O 1
ATOM 641 N N . LYS A 1 87 ? -50.982 17.530 79.936 1.00 49.47 87 LYS A N 1
ATOM 642 C CA . LYS A 1 87 ? -52.411 17.860 80.041 1.00 49.47 87 LYS A CA 1
ATOM 643 C C . LYS A 1 87 ? -53.054 17.358 81.339 1.00 49.47 87 LYS A C 1
ATOM 645 O O . LYS A 1 87 ? -54.050 17.936 81.757 1.00 49.47 87 LYS A O 1
ATOM 650 N N . ASP A 1 88 ? -52.423 16.417 82.047 1.00 49.12 88 ASP A N 1
ATOM 651 C CA . ASP A 1 88 ? -53.059 15.748 83.197 1.00 49.12 88 ASP A CA 1
ATOM 652 C C . ASP A 1 88 ? -52.506 16.150 84.580 1.00 49.12 88 ASP A C 1
ATOM 654 O O . ASP A 1 88 ? -52.991 15.691 85.614 1.00 49.12 88 ASP A O 1
ATOM 658 N N . VAL A 1 89 ? -51.525 17.059 84.651 1.00 51.91 89 VAL A N 1
ATOM 659 C CA . VAL A 1 89 ? -50.868 17.423 85.929 1.00 51.91 89 VAL A CA 1
ATOM 660 C C . VAL A 1 89 ? -51.676 18.439 86.756 1.00 51.91 89 VAL A C 1
ATOM 662 O O . VAL A 1 89 ? -51.458 18.575 87.958 1.00 51.91 89 VAL A O 1
ATOM 665 N N . ALA A 1 90 ? -52.681 19.101 86.172 1.00 49.53 90 ALA A N 1
ATOM 666 C CA . ALA A 1 90 ? -53.593 19.964 86.933 1.00 49.53 90 ALA A CA 1
ATOM 667 C C . ALA A 1 90 ? -54.619 19.179 87.783 1.00 49.53 90 ALA A C 1
ATOM 669 O O . ALA A 1 90 ? -55.303 19.774 88.616 1.00 49.53 90 ALA A O 1
ATOM 670 N N . LEU A 1 91 ? -54.718 17.853 87.609 1.00 53.75 91 LEU A N 1
ATOM 671 C CA . LEU A 1 91 ? -55.694 17.005 88.306 1.00 53.75 91 LEU A CA 1
ATOM 672 C C . LEU A 1 91 ? -55.092 16.131 89.419 1.00 53.75 91 LEU A C 1
ATOM 674 O O . LEU A 1 91 ? -55.843 15.490 90.150 1.00 53.75 91 LEU A O 1
ATOM 678 N N . SER A 1 92 ? -53.769 16.128 89.615 1.00 52.31 92 SER A N 1
ATOM 679 C CA . SER A 1 92 ? -53.106 15.247 90.592 1.00 52.31 92 SER A CA 1
ATOM 680 C C . SER A 1 92 ? -52.583 15.960 91.845 1.00 52.31 92 SER A C 1
ATOM 682 O O . SER A 1 92 ? -51.596 15.522 92.435 1.00 52.31 92 SER A O 1
ATOM 684 N N . CYS A 1 93 ? -53.229 17.043 92.277 1.00 52.19 93 CYS A N 1
ATOM 685 C CA . CYS A 1 93 ? -53.097 17.517 93.655 1.00 52.19 93 CYS A CA 1
ATOM 686 C C . CYS A 1 93 ? -54.245 16.909 94.471 1.00 52.19 93 CYS A C 1
ATOM 688 O O . CYS A 1 93 ? -55.389 17.329 94.282 1.00 52.19 93 CYS A O 1
ATOM 690 N N . PRO A 1 94 ? -53.999 15.952 95.385 1.00 51.75 94 PRO A N 1
ATOM 691 C CA . PRO A 1 94 ? -55.035 15.510 96.308 1.00 51.75 94 PRO A CA 1
ATOM 692 C C . PRO A 1 94 ? -55.447 16.708 97.177 1.00 51.75 94 PRO A C 1
ATOM 694 O O . PRO A 1 94 ? -54.705 17.130 98.060 1.00 51.75 94 PRO A O 1
ATOM 697 N N . LYS A 1 95 ? -56.626 17.289 96.922 1.00 56.94 95 LYS A N 1
ATOM 698 C CA . LYS A 1 95 ? -57.150 18.483 97.620 1.00 56.94 95 LYS A CA 1
ATOM 699 C C . LYS A 1 95 ? -57.608 18.225 99.065 1.00 56.94 95 LYS A C 1
ATOM 701 O O . LYS A 1 95 ? -58.235 19.089 99.670 1.00 56.94 95 LYS A O 1
ATOM 706 N N . HIS A 1 96 ? -57.309 17.067 99.648 1.00 55.78 96 HIS A N 1
ATOM 707 C CA . HIS A 1 96 ? -57.832 16.683 100.959 1.00 55.78 96 HIS A CA 1
ATOM 708 C C . HIS A 1 96 ? -56.731 16.139 101.870 1.00 55.78 96 HIS A C 1
ATOM 710 O O . HIS A 1 96 ? -56.636 14.937 102.106 1.00 55.78 96 HIS A O 1
ATOM 716 N N . ALA A 1 97 ? -55.932 17.037 102.445 1.00 53.78 97 ALA A N 1
ATOM 717 C CA . ALA A 1 97 ? -55.340 16.764 103.748 1.00 53.78 97 ALA A CA 1
ATOM 718 C C . ALA A 1 97 ? -56.457 16.951 104.785 1.00 53.78 97 ALA A C 1
ATOM 720 O O . ALA A 1 97 ? -56.790 18.077 105.149 1.00 53.78 97 ALA A O 1
ATOM 721 N N . LYS A 1 98 ? -57.113 15.858 105.193 1.00 58.75 98 LYS A N 1
ATOM 722 C CA . LYS A 1 98 ? -58.109 15.914 106.270 1.00 58.75 98 LYS A CA 1
ATOM 723 C C . LYS A 1 98 ? -57.405 16.371 107.552 1.00 58.75 98 LYS A C 1
ATOM 725 O O . LYS A 1 98 ? -56.490 15.696 108.017 1.00 58.75 98 LYS A O 1
ATOM 730 N N . GLN A 1 99 ? -57.826 17.505 108.110 1.00 57.75 99 GLN A N 1
ATOM 731 C CA . GLN A 1 99 ? -57.440 17.912 109.459 1.00 57.75 99 GLN A CA 1
ATOM 732 C C . GLN A 1 99 ? -57.997 16.888 110.452 1.00 57.75 99 GLN A C 1
ATOM 734 O O . GLN A 1 99 ? -59.208 16.752 110.603 1.00 57.75 99 GLN A O 1
ATOM 739 N N . ALA A 1 100 ? -57.114 16.154 111.123 1.00 58.75 100 ALA A N 1
ATOM 740 C CA . ALA A 1 100 ? -57.477 15.340 112.274 1.00 58.75 100 ALA A CA 1
ATOM 741 C C . ALA A 1 100 ? -57.502 16.234 113.522 1.00 58.75 100 ALA A C 1
ATOM 743 O O . ALA A 1 100 ? -56.615 16.178 114.369 1.00 58.75 100 ALA A O 1
ATOM 744 N N . THR A 1 101 ? -58.507 17.101 113.613 1.00 53.91 101 THR A N 1
ATOM 745 C CA . THR A 1 101 ? -58.820 17.848 114.834 1.00 53.91 101 THR A CA 1
ATOM 746 C C . THR A 1 101 ? -59.946 17.124 115.560 1.00 53.91 101 THR A C 1
ATOM 748 O O . THR A 1 101 ? -61.109 17.283 115.218 1.00 53.91 101 THR A O 1
ATOM 751 N N . PHE A 1 102 ? -59.535 16.256 116.487 1.00 64.25 102 PHE A N 1
ATOM 752 C CA . PHE A 1 102 ? -60.154 15.931 117.777 1.00 64.25 102 PHE A CA 1
ATOM 753 C C . PHE A 1 102 ? -61.692 16.054 117.909 1.00 64.25 102 PHE A C 1
ATOM 755 O O . PHE A 1 102 ? -62.252 17.138 117.774 1.00 64.25 102 PHE A O 1
ATOM 762 N N . THR A 1 103 ? -62.318 14.960 118.375 1.00 57.31 103 THR A N 1
ATOM 763 C CA . THR A 1 103 ? -63.731 14.792 118.806 1.00 57.31 103 THR A CA 1
ATOM 764 C C . THR A 1 103 ? -64.716 14.468 117.668 1.00 57.31 103 THR A C 1
ATOM 766 O O . THR A 1 103 ? -64.519 14.875 116.536 1.00 57.31 103 THR A O 1
ATOM 769 N N . LYS A 1 104 ? -65.801 13.706 117.852 1.00 52.28 104 LYS A N 1
ATOM 770 C CA . LYS A 1 104 ? -66.799 13.976 118.891 1.00 52.28 104 LYS A CA 1
ATOM 771 C C . LYS A 1 104 ? -67.885 12.898 119.034 1.00 52.28 104 LYS A C 1
ATOM 773 O O . LYS A 1 104 ? -68.978 13.261 119.418 1.00 52.28 104 LYS A O 1
ATOM 778 N N . GLU A 1 105 ? -67.625 11.614 118.747 1.00 55.19 105 GLU A N 1
ATOM 779 C CA . GLU A 1 105 ? -68.663 10.560 118.915 1.00 55.19 105 GLU A CA 1
ATOM 780 C C . GLU A 1 105 ? -68.157 9.104 119.094 1.00 55.19 105 GLU A C 1
ATOM 782 O O . GLU A 1 105 ? -68.950 8.170 119.183 1.00 55.19 105 GLU A O 1
ATOM 787 N N . PHE A 1 106 ? -66.847 8.852 119.209 1.00 54.00 106 PHE A N 1
ATOM 788 C CA . PHE A 1 106 ? -66.299 7.483 119.097 1.00 54.00 106 PHE A CA 1
ATOM 789 C C . PHE A 1 106 ? -66.465 6.574 120.342 1.00 54.00 106 PHE A C 1
ATOM 791 O O . PHE A 1 106 ? -65.771 5.570 120.470 1.00 54.00 106 PHE A O 1
ATOM 798 N N . ILE A 1 107 ? -67.379 6.903 121.260 1.00 56.31 107 ILE A N 1
ATOM 799 C CA . ILE A 1 107 ? -67.768 6.036 122.394 1.00 56.31 107 ILE A CA 1
ATOM 800 C C . ILE A 1 107 ? -69.224 5.532 122.245 1.00 56.31 107 ILE A C 1
ATOM 802 O O . ILE A 1 107 ? -69.661 4.687 123.015 1.00 56.31 107 ILE A O 1
ATOM 806 N N . ALA A 1 108 ? -69.971 5.955 121.215 1.00 55.84 108 ALA A N 1
ATOM 807 C CA . ALA A 1 108 ? -71.399 5.637 121.067 1.00 55.84 108 ALA A CA 1
ATOM 808 C C . ALA A 1 108 ? -71.744 4.798 119.817 1.00 55.84 108 ALA A C 1
ATOM 810 O O . ALA A 1 108 ? -72.803 4.963 119.220 1.00 55.84 108 ALA A O 1
ATOM 811 N N . GLY A 1 109 ? -70.861 3.884 119.407 1.00 52.84 109 GLY A N 1
ATOM 812 C CA . GLY A 1 109 ? -71.208 2.799 118.485 1.00 52.84 109 GLY A CA 1
ATOM 813 C C . GLY A 1 109 ? -71.316 1.499 119.269 1.00 52.84 109 GLY A C 1
ATOM 814 O O . GLY A 1 109 ? -70.489 1.257 120.142 1.00 52.84 109 GLY A O 1
ATOM 815 N N . THR A 1 110 ? -72.313 0.658 118.993 1.00 53.06 110 THR A N 1
ATOM 816 C CA . THR A 1 110 ? -72.426 -0.681 119.589 1.00 53.06 110 THR A CA 1
ATOM 817 C C . THR A 1 110 ? -71.167 -1.489 119.274 1.00 53.06 110 THR A C 1
ATOM 819 O O . THR A 1 110 ? -71.059 -2.099 118.208 1.00 53.06 110 THR A O 1
ATOM 822 N N . PHE A 1 111 ? -70.200 -1.484 120.190 1.00 53.97 111 PHE A N 1
ATOM 823 C CA . PHE A 1 111 ? -69.055 -2.380 120.168 1.00 53.97 111 PHE A CA 1
ATOM 824 C C . PHE A 1 111 ? -69.569 -3.781 120.492 1.00 53.97 111 PHE A C 1
ATOM 826 O O . PHE A 1 111 ? -69.477 -4.263 121.615 1.00 53.97 111 PHE A O 1
ATOM 833 N N . THR A 1 112 ? -70.169 -4.434 119.497 1.00 50.34 112 THR A N 1
ATOM 834 C CA . THR A 1 112 ? -70.319 -5.883 119.519 1.00 50.34 112 THR A CA 1
ATOM 835 C C . THR A 1 112 ? -68.916 -6.455 119.494 1.00 50.34 112 THR A C 1
ATOM 837 O O . THR A 1 112 ? -68.215 -6.365 118.478 1.00 50.34 112 THR A O 1
ATOM 840 N N . ASP A 1 113 ? -68.504 -6.995 120.634 1.00 52.53 113 ASP A N 1
ATOM 841 C CA . ASP A 1 113 ? -67.246 -7.691 120.785 1.00 52.53 113 ASP A CA 1
ATOM 842 C C . ASP A 1 113 ? -67.256 -8.929 119.876 1.00 52.53 113 ASP A C 1
ATOM 844 O O . ASP A 1 113 ? -67.823 -9.974 120.179 1.00 52.53 113 ASP A O 1
ATOM 848 N N . THR A 1 114 ? -66.692 -8.778 118.678 1.00 51.25 114 THR A N 1
ATOM 849 C CA . THR A 1 114 ? -66.489 -9.876 117.722 1.00 51.25 114 THR A CA 1
ATOM 850 C C . THR A 1 114 ? -65.105 -10.507 117.899 1.00 51.25 114 THR A C 1
ATOM 852 O O . THR A 1 114 ? -64.583 -11.133 116.968 1.00 51.25 114 THR A O 1
ATOM 855 N N . SER A 1 115 ? -64.520 -10.367 119.095 1.00 52.81 115 SER A N 1
ATOM 856 C CA . SER A 1 115 ? -63.217 -10.898 119.512 1.00 52.81 115 SER A CA 1
ATOM 857 C C . SER A 1 115 ? -63.089 -12.417 119.360 1.00 52.81 115 SER A C 1
ATOM 859 O O . SER A 1 115 ? -61.982 -12.900 119.124 1.00 52.81 115 SER A O 1
ATOM 861 N N . LEU A 1 116 ? -64.201 -13.163 119.330 1.00 49.94 116 LEU A N 1
ATOM 862 C CA . LEU A 1 116 ? -64.213 -14.616 119.091 1.00 49.94 116 LEU A CA 1
ATOM 863 C C . LEU A 1 116 ? -64.428 -15.043 117.624 1.00 49.94 116 LEU A C 1
ATOM 865 O O . LEU A 1 116 ? -64.411 -16.230 117.329 1.00 49.94 116 LEU A O 1
ATOM 869 N N . SER A 1 117 ? -64.551 -14.104 116.676 1.00 51.59 117 SER A N 1
ATOM 870 C CA . SER A 1 117 ? -64.538 -14.406 115.223 1.00 51.59 117 SER A CA 1
ATOM 871 C C . SER A 1 117 ? -63.247 -13.953 114.522 1.00 51.59 117 SER A C 1
ATOM 873 O O . SER A 1 117 ? -63.143 -13.979 113.293 1.00 51.59 117 SER A O 1
ATOM 875 N N . SER A 1 118 ? -62.263 -13.475 115.294 1.00 56.00 118 SER A N 1
ATOM 876 C CA . SER A 1 118 ? -61.105 -12.742 114.772 1.00 56.00 118 SER A CA 1
ATOM 877 C C . SER A 1 118 ? -60.059 -13.640 114.103 1.00 56.00 118 SER A C 1
ATOM 879 O O . SER A 1 118 ? -59.480 -13.222 113.099 1.00 56.00 118 SER A O 1
ATOM 881 N N . ALA A 1 119 ? -59.873 -14.876 114.582 1.00 61.78 119 ALA A N 1
ATOM 882 C CA . ALA A 1 119 ? -58.947 -15.840 113.990 1.00 61.78 119 ALA A CA 1
ATOM 883 C C . ALA A 1 119 ? -59.435 -16.315 112.611 1.00 61.78 119 ALA A C 1
ATOM 885 O O . ALA A 1 119 ? -58.696 -16.204 111.632 1.00 61.78 119 ALA A O 1
ATOM 886 N N . ASP A 1 120 ? -60.703 -16.722 112.502 1.00 66.50 120 ASP A N 1
ATOM 887 C CA . ASP A 1 120 ? -61.289 -17.195 111.241 1.00 66.50 120 ASP A CA 1
ATOM 888 C C . ASP A 1 120 ? -61.400 -16.079 110.196 1.00 66.50 120 ASP A C 1
ATOM 890 O O . ASP A 1 120 ? -61.034 -16.270 109.033 1.00 66.50 120 ASP A O 1
ATOM 894 N N . LYS A 1 121 ? -61.795 -14.863 110.603 1.00 70.19 121 LYS A N 1
ATOM 895 C CA . LYS A 1 121 ? -61.792 -13.692 109.707 1.00 70.19 121 LYS A CA 1
ATOM 896 C C . LYS A 1 121 ? -60.374 -13.255 109.327 1.00 70.19 121 LYS A C 1
ATOM 898 O O . LYS A 1 121 ? -60.169 -12.763 108.219 1.00 70.19 121 LYS A O 1
ATOM 903 N N . SER A 1 122 ? -59.381 -13.413 110.207 1.00 74.25 122 SER A N 1
ATOM 904 C CA . SER A 1 122 ? -57.971 -13.137 109.891 1.00 74.25 122 SER A CA 1
ATOM 905 C C . SER A 1 122 ? -57.420 -14.137 108.877 1.00 74.25 122 SER A C 1
ATOM 907 O O . SER A 1 122 ? -56.817 -13.731 107.883 1.00 74.25 122 SER A O 1
ATOM 909 N N . LYS A 1 123 ? -57.720 -15.426 109.063 1.00 80.62 123 LYS A N 1
ATOM 910 C CA . LYS A 1 123 ? -57.376 -16.496 108.127 1.00 80.62 123 LYS A CA 1
ATOM 911 C C . LYS A 1 123 ? -58.025 -16.275 106.757 1.00 80.62 123 LYS A C 1
ATOM 913 O O . LYS A 1 123 ? -57.313 -16.262 105.759 1.00 80.62 123 LYS A O 1
ATOM 918 N N . GLN A 1 124 ? -59.321 -15.954 106.699 1.00 81.62 124 GLN A N 1
ATOM 919 C CA . GLN A 1 124 ? -59.999 -15.596 105.442 1.00 81.62 124 GLN A CA 1
ATOM 920 C C . GLN A 1 124 ? -59.393 -14.358 104.765 1.00 81.62 124 GLN A C 1
ATOM 922 O O . GLN A 1 124 ? -59.242 -14.333 103.542 1.00 81.62 124 GLN A O 1
ATOM 927 N N . ARG A 1 125 ? -59.015 -13.323 105.529 1.00 81.38 125 ARG A N 1
ATOM 928 C CA . ARG A 1 125 ? -58.313 -12.148 104.981 1.00 81.38 125 ARG A CA 1
ATOM 929 C C . ARG A 1 125 ? -56.941 -12.519 104.424 1.00 81.38 125 ARG A C 1
ATOM 931 O O . ARG A 1 125 ? -56.586 -12.030 103.354 1.00 81.38 125 ARG A O 1
ATOM 938 N N . HIS A 1 126 ? -56.198 -13.381 105.114 1.00 82.62 126 HIS A N 1
ATOM 939 C CA . HIS A 1 126 ? -54.897 -13.866 104.663 1.00 82.62 126 HIS A CA 1
ATOM 940 C C . HIS A 1 126 ? -55.017 -14.712 103.389 1.00 82.62 126 HIS A C 1
ATOM 942 O O . HIS A 1 126 ? -54.292 -14.470 102.432 1.00 82.62 126 HIS A O 1
ATOM 948 N N . GLU A 1 127 ? -55.980 -15.631 103.323 1.00 87.38 127 GLU A N 1
ATOM 949 C CA . GLU A 1 127 ? -56.267 -16.432 102.128 1.00 87.38 127 GLU A CA 1
ATOM 950 C C . GLU A 1 127 ? -56.729 -15.561 100.951 1.00 87.38 127 GLU A C 1
ATOM 952 O O . GLU A 1 127 ? -56.273 -15.741 99.824 1.00 87.38 127 GLU A O 1
ATOM 957 N N . CYS A 1 128 ? -57.591 -14.569 101.192 1.00 88.38 128 CYS A N 1
ATOM 958 C CA . CYS A 1 128 ? -58.006 -13.598 100.177 1.00 88.38 128 CYS A CA 1
ATOM 959 C C . CYS A 1 128 ? -56.819 -12.754 99.683 1.00 88.38 128 CYS A C 1
ATOM 961 O O . CYS A 1 128 ? -56.686 -12.496 98.486 1.00 88.38 128 CYS A O 1
ATOM 963 N N . TRP A 1 129 ? -55.918 -12.362 100.586 1.00 89.69 129 TRP A N 1
ATOM 964 C CA . TRP A 1 129 ? -54.685 -11.667 100.232 1.00 89.69 129 TRP A CA 1
ATOM 965 C C . TRP A 1 129 ? -53.741 -12.558 99.413 1.00 89.69 129 TRP A C 1
ATOM 967 O O . TRP A 1 129 ? -53.277 -12.123 98.362 1.00 89.69 129 TRP A O 1
ATOM 977 N N . GLN A 1 130 ? -53.523 -13.815 99.813 1.00 91.62 130 GLN A N 1
ATOM 978 C CA . GLN A 1 130 ? -52.730 -14.780 99.044 1.00 91.62 130 GLN A CA 1
ATOM 979 C C . GLN A 1 130 ? -53.320 -15.008 97.646 1.00 91.62 130 GLN A C 1
ATOM 981 O O . GLN A 1 130 ? -52.582 -14.963 96.664 1.00 91.62 130 GLN A O 1
ATOM 986 N N . LYS A 1 131 ? -54.647 -15.165 97.528 1.00 91.38 131 LYS A N 1
ATOM 987 C CA . LYS A 1 131 ? -55.339 -15.275 96.232 1.00 91.38 131 LYS A CA 1
ATOM 988 C C . LYS A 1 131 ? -55.086 -14.048 95.353 1.00 91.38 131 LYS A C 1
ATOM 990 O O . LYS A 1 131 ? -54.668 -14.209 94.212 1.00 91.38 131 LYS A O 1
ATOM 995 N N . LYS A 1 132 ? -55.214 -12.831 95.898 1.00 93.19 132 LYS A N 1
ATOM 996 C CA . LYS A 1 132 ? -54.898 -11.585 95.172 1.00 93.19 132 LYS A CA 1
ATOM 997 C C . LYS A 1 132 ? -53.432 -11.497 94.747 1.00 93.19 132 LYS A C 1
ATOM 999 O O . LYS A 1 132 ? -53.142 -10.998 93.662 1.00 93.19 132 LYS A O 1
ATOM 1004 N N . VAL A 1 133 ? -52.499 -11.961 95.580 1.00 92.12 133 VAL A N 1
ATOM 1005 C CA . VAL A 1 133 ? -51.069 -12.003 95.234 1.00 92.12 133 VAL A CA 1
ATOM 1006 C C . VAL A 1 133 ? -50.827 -12.981 94.083 1.00 92.12 133 VAL A C 1
ATOM 1008 O O . VAL A 1 133 ? -50.171 -12.603 93.117 1.00 92.12 133 VAL A O 1
ATOM 1011 N N . VAL A 1 134 ? -51.402 -14.186 94.137 1.00 93.19 134 VAL A N 1
ATOM 1012 C CA . VAL A 1 134 ? -51.295 -15.203 93.074 1.00 93.19 134 VAL A CA 1
ATOM 1013 C C . VAL A 1 134 ? -51.942 -14.733 91.768 1.00 93.19 134 VAL A C 1
ATOM 1015 O O . VAL A 1 134 ? -51.394 -14.940 90.689 1.00 93.19 134 VAL A O 1
ATOM 1018 N N . GLU A 1 135 ? -53.093 -14.070 91.828 1.00 93.44 135 GLU A N 1
ATOM 1019 C CA . GLU A 1 135 ? -53.724 -13.476 90.645 1.00 93.44 135 GLU A CA 1
ATOM 1020 C C . GLU A 1 135 ? -52.870 -12.348 90.057 1.00 93.44 135 GLU A C 1
ATOM 1022 O O . GLU A 1 135 ? -52.677 -12.284 88.842 1.00 93.44 135 GLU A O 1
ATOM 1027 N N . ARG A 1 136 ? -52.291 -11.490 90.906 1.00 92.88 136 ARG A N 1
ATOM 1028 C CA . ARG A 1 136 ? -51.399 -10.410 90.468 1.00 92.88 136 ARG A CA 1
ATOM 1029 C C . ARG A 1 136 ? -50.126 -10.949 89.817 1.00 92.88 136 ARG A C 1
ATOM 1031 O O . ARG A 1 136 ? -49.698 -10.383 88.813 1.00 92.88 136 ARG A O 1
ATOM 1038 N N . THR A 1 137 ? -49.523 -12.014 90.348 1.00 93.44 137 THR A N 1
ATOM 1039 C CA . THR A 1 137 ? -48.331 -12.628 89.741 1.00 93.44 137 THR A CA 1
ATOM 1040 C C . THR A 1 137 ? -48.661 -13.283 88.406 1.00 93.44 137 THR A C 1
ATOM 1042 O O . THR A 1 137 ? -47.938 -13.038 87.445 1.00 93.44 137 THR A O 1
ATOM 1045 N N . LYS A 1 138 ? -49.784 -14.008 88.302 1.00 93.81 138 LYS A N 1
ATOM 1046 C CA . LYS A 1 138 ? -50.273 -14.555 87.024 1.00 93.81 138 LYS A CA 1
ATOM 1047 C C . LYS A 1 138 ? -50.509 -13.453 85.991 1.00 93.81 138 LYS A C 1
ATOM 1049 O O . LYS A 1 138 ? -50.016 -13.538 84.873 1.00 93.81 138 LYS A O 1
ATOM 1054 N N . HIS A 1 139 ? -51.197 -12.377 86.372 1.00 92.75 139 HIS A N 1
ATOM 1055 C CA . HIS A 1 139 ? -51.447 -11.250 85.471 1.00 92.75 139 HIS A CA 1
ATOM 1056 C C . HIS A 1 139 ? -50.150 -10.546 85.038 1.00 92.75 139 HIS A C 1
ATOM 1058 O O . HIS A 1 139 ? -50.019 -10.118 83.894 1.00 92.75 139 HIS A O 1
ATOM 1064 N N . MET A 1 140 ? -49.168 -10.445 85.938 1.00 94.19 140 MET A N 1
ATOM 1065 C CA . MET A 1 140 ? -47.855 -9.880 85.631 1.00 94.19 140 MET A CA 1
ATOM 1066 C C . MET A 1 140 ? -47.039 -10.777 84.690 1.00 94.19 140 MET A C 1
ATOM 1068 O O . MET A 1 140 ? -46.384 -10.249 83.796 1.00 94.19 140 MET A O 1
ATOM 1072 N N . GLN A 1 141 ? -47.096 -12.101 84.857 1.00 94.62 141 GLN A N 1
ATOM 1073 C CA . GLN A 1 141 ? -46.453 -13.063 83.955 1.00 94.62 141 GLN A CA 1
ATOM 1074 C C . GLN A 1 141 ? -47.024 -12.961 82.539 1.00 94.62 141 GLN A C 1
ATOM 1076 O O . GLN A 1 141 ? -46.257 -12.771 81.601 1.00 94.62 141 GLN A O 1
ATOM 1081 N N . VAL A 1 142 ? -48.354 -12.950 82.395 1.00 94.62 142 VAL A N 1
ATOM 1082 C CA . VAL A 1 142 ? -49.017 -12.775 81.089 1.00 94.62 142 VAL A CA 1
ATOM 1083 C C . VAL A 1 142 ? -48.594 -11.460 80.428 1.00 94.62 142 VAL A C 1
ATOM 1085 O O . VAL A 1 142 ? -48.165 -11.457 79.279 1.00 94.62 142 VAL A O 1
ATOM 1088 N N . LYS A 1 143 ? -48.606 -10.341 81.167 1.00 95.38 143 LYS A N 1
ATOM 1089 C CA . LYS A 1 143 ? -48.144 -9.047 80.632 1.00 95.38 143 LYS A CA 1
ATOM 1090 C C . LYS A 1 143 ? -46.671 -9.053 80.225 1.00 95.38 143 LYS A C 1
ATOM 1092 O O . LYS A 1 143 ? -46.297 -8.375 79.269 1.00 95.38 143 LYS A O 1
ATOM 1097 N N . TYR A 1 144 ? -45.826 -9.770 80.960 1.00 96.38 144 TYR A N 1
ATOM 1098 C CA . TYR A 1 144 ? -44.414 -9.910 80.622 1.00 96.38 144 TYR A CA 1
ATOM 1099 C C . TYR A 1 144 ? -44.229 -10.719 79.332 1.00 96.38 144 TYR A C 1
ATOM 1101 O O . TYR A 1 144 ? -43.486 -10.290 78.451 1.00 96.38 144 TYR A O 1
ATOM 1109 N N . GLU A 1 145 ? -44.947 -11.833 79.186 1.00 95.94 145 GLU A N 1
ATOM 1110 C CA . GLU A 1 145 ? -44.940 -12.662 77.978 1.00 95.94 145 GLU A CA 1
ATOM 1111 C C . GLU A 1 145 ? -45.460 -11.893 76.757 1.00 95.94 145 GLU A C 1
ATOM 1113 O O . GLU A 1 145 ? -44.806 -11.883 75.715 1.00 95.94 145 GLU A O 1
ATOM 1118 N N . GLU A 1 146 ? -46.575 -11.172 76.888 1.00 95.25 146 GLU A N 1
ATOM 1119 C CA . GLU A 1 146 ? -47.112 -10.295 75.839 1.00 95.25 146 GLU A CA 1
ATOM 1120 C C . GLU A 1 146 ? -46.091 -9.229 75.420 1.00 95.25 146 GLU A C 1
ATOM 1122 O O . GLU A 1 146 ? -45.839 -9.016 74.229 1.00 95.25 146 GLU A O 1
ATOM 1127 N N . LEU A 1 147 ? -45.442 -8.577 76.391 1.00 96.19 147 LEU A N 1
ATOM 1128 C CA . LEU A 1 147 ? -44.399 -7.594 76.111 1.00 96.19 147 LEU A CA 1
ATOM 1129 C C . LEU A 1 147 ? -43.211 -8.236 75.384 1.00 96.19 147 LEU A C 1
ATOM 1131 O O . LEU A 1 147 ? -42.672 -7.651 74.439 1.00 96.19 147 LEU A O 1
ATOM 1135 N N . GLN A 1 148 ? -42.810 -9.438 75.794 1.00 95.69 148 GLN A N 1
ATOM 1136 C CA . GLN A 1 148 ? -41.725 -10.177 75.165 1.00 95.69 148 GLN A CA 1
ATOM 1137 C C . GLN A 1 148 ? -42.074 -10.551 73.717 1.00 95.69 148 GLN A C 1
ATOM 1139 O O . GLN A 1 148 ? -41.267 -10.293 72.820 1.00 95.69 148 GLN A O 1
ATOM 1144 N N . GLN A 1 149 ? -43.297 -11.021 73.458 1.00 96.12 149 GLN A N 1
ATOM 1145 C CA . GLN A 1 149 ? -43.802 -11.294 72.109 1.00 96.12 149 GLN A CA 1
ATOM 1146 C C . GLN A 1 149 ? -43.798 -10.033 71.231 1.00 96.12 149 GLN A C 1
ATOM 1148 O O . GLN A 1 149 ? -43.316 -10.064 70.095 1.00 96.12 149 GLN A O 1
ATOM 1153 N N . VAL A 1 150 ? -44.246 -8.884 71.752 1.00 96.00 150 VAL A N 1
ATOM 1154 C CA . VAL A 1 150 ? -44.213 -7.601 71.022 1.00 96.00 150 VAL A CA 1
ATOM 1155 C C . VAL A 1 150 ? -42.776 -7.178 70.698 1.00 96.00 150 VAL A C 1
ATOM 1157 O O . VAL A 1 150 ? -42.494 -6.687 69.597 1.00 96.00 150 VAL A O 1
ATOM 1160 N N . LEU A 1 151 ? -41.841 -7.355 71.635 1.00 96.50 151 LEU A N 1
ATOM 1161 C CA . LEU A 1 151 ? -40.429 -7.038 71.416 1.00 96.50 151 LEU A CA 1
ATOM 1162 C C . LEU A 1 151 ? -39.789 -7.965 70.377 1.00 96.50 151 LEU A C 1
ATOM 1164 O O . LEU A 1 151 ? -39.026 -7.491 69.529 1.00 96.50 151 LEU A O 1
ATOM 1168 N N . GLU A 1 152 ? -40.101 -9.257 70.403 1.00 96.69 152 GLU A N 1
ATOM 1169 C CA . GLU A 1 152 ? -39.637 -10.224 69.408 1.00 96.69 152 GLU A CA 1
ATOM 1170 C C . GLU A 1 152 ? -40.213 -9.939 68.019 1.00 96.69 152 GLU A C 1
ATOM 1172 O O . GLU A 1 152 ? -39.458 -9.909 67.042 1.00 96.69 152 GLU A O 1
ATOM 1177 N N . ALA A 1 153 ? -41.499 -9.592 67.927 1.00 95.81 153 ALA A N 1
ATOM 1178 C CA . ALA A 1 153 ? -42.127 -9.140 66.689 1.00 95.81 153 ALA A CA 1
ATOM 1179 C C . ALA A 1 153 ? -41.446 -7.873 66.136 1.00 95.81 153 ALA A C 1
ATOM 1181 O O . ALA A 1 153 ? -41.083 -7.809 64.960 1.00 95.81 153 ALA A O 1
ATOM 1182 N N . LYS A 1 154 ? -41.157 -6.873 66.980 1.00 97.31 154 LYS A N 1
ATOM 1183 C CA . LYS A 1 154 ? -40.407 -5.676 66.550 1.00 97.31 154 LYS A CA 1
ATOM 1184 C C . LYS A 1 154 ? -38.986 -6.014 66.090 1.00 97.31 154 LYS A C 1
ATOM 1186 O O . LYS A 1 154 ? -38.504 -5.435 65.112 1.00 97.31 154 LYS A O 1
ATOM 1191 N N . LYS A 1 155 ? -38.292 -6.936 66.769 1.00 97.44 155 LYS A N 1
ATOM 1192 C CA . LYS A 1 155 ? -36.954 -7.402 66.363 1.00 97.44 155 LYS A CA 1
ATOM 1193 C C . LYS A 1 155 ? -37.001 -8.109 65.007 1.00 97.44 155 LYS A C 1
ATOM 1195 O O . LYS A 1 155 ? -36.144 -7.826 64.167 1.00 97.44 155 LYS A O 1
ATOM 1200 N N . SER A 1 156 ? -37.985 -8.977 64.772 1.00 96.75 156 SER A N 1
ATOM 1201 C CA . SER A 1 156 ? -38.124 -9.714 63.510 1.00 96.75 156 SER A CA 1
ATOM 1202 C C . SER A 1 156 ? -38.440 -8.778 62.338 1.00 96.75 156 SER A C 1
ATOM 1204 O O . SER A 1 156 ? -37.777 -8.864 61.304 1.00 96.75 156 SER A O 1
ATOM 1206 N N . VAL A 1 157 ? -39.329 -7.794 62.525 1.00 97.25 157 VAL A N 1
ATOM 1207 C CA . VAL A 1 157 ? -39.613 -6.749 61.523 1.00 97.25 157 VAL A CA 1
ATOM 1208 C C . VAL A 1 157 ? -38.351 -5.948 61.184 1.00 97.25 157 VAL A C 1
ATOM 1210 O O . VAL A 1 157 ? -38.026 -5.761 60.012 1.00 97.25 157 VAL A O 1
ATOM 1213 N N . ARG A 1 158 ? -37.573 -5.527 62.192 1.00 96.12 158 ARG A N 1
ATOM 1214 C CA . ARG A 1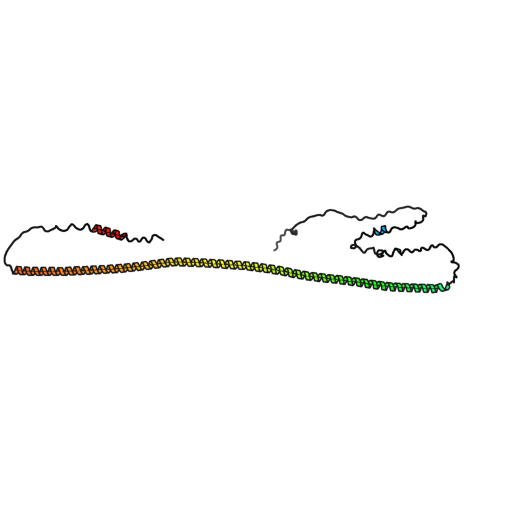 158 ? -36.307 -4.804 61.965 1.00 96.12 158 ARG A CA 1
ATOM 1215 C C . ARG A 1 158 ? -35.266 -5.652 61.234 1.00 96.12 158 ARG A C 1
ATOM 1217 O O . ARG A 1 158 ? -34.526 -5.104 60.419 1.00 96.12 158 ARG A O 1
ATOM 1224 N N . ARG A 1 159 ? -35.181 -6.957 61.525 1.00 97.38 159 ARG A N 1
ATOM 1225 C CA . ARG A 1 159 ? -34.290 -7.886 60.808 1.00 97.38 159 ARG A CA 1
ATOM 1226 C C . ARG A 1 159 ? -34.689 -7.994 59.338 1.00 97.38 159 ARG A C 1
ATOM 1228 O O . ARG A 1 159 ? -33.853 -7.701 58.490 1.00 97.38 159 ARG A O 1
ATOM 1235 N N . ARG A 1 160 ? -35.969 -8.254 59.046 1.00 97.38 160 ARG A N 1
ATOM 1236 C CA . ARG A 1 160 ? -36.493 -8.316 57.670 1.00 97.38 160 ARG A CA 1
ATOM 1237 C C . ARG A 1 160 ? -36.232 -7.024 56.891 1.00 97.38 160 ARG A C 1
ATOM 1239 O O . ARG A 1 160 ? -35.699 -7.078 55.792 1.00 97.38 160 ARG A O 1
ATOM 1246 N N . ALA A 1 161 ? -36.482 -5.856 57.489 1.00 96.50 161 ALA A N 1
ATOM 1247 C CA . ALA A 1 161 ? -36.213 -4.565 56.844 1.00 96.50 161 ALA A CA 1
ATOM 1248 C C . ALA A 1 161 ? -34.712 -4.301 56.588 1.00 96.50 161 ALA A C 1
ATOM 1250 O O . ALA A 1 161 ? -34.340 -3.578 55.665 1.00 96.50 161 ALA A O 1
ATOM 1251 N N . ARG A 1 162 ? -33.809 -4.834 57.422 1.00 97.50 162 ARG A N 1
ATOM 1252 C CA . ARG A 1 162 ? -32.357 -4.760 57.175 1.00 97.50 162 ARG A CA 1
ATOM 1253 C C . ARG A 1 162 ? -31.933 -5.714 56.066 1.00 97.50 162 ARG A C 1
ATOM 1255 O O . ARG A 1 162 ? -31.137 -5.320 55.224 1.00 97.50 162 ARG A O 1
ATOM 1262 N N . GLU A 1 163 ? -32.455 -6.934 56.067 1.00 97.00 163 GLU A N 1
ATOM 1263 C CA . GLU A 1 163 ? -32.187 -7.925 55.023 1.00 97.00 163 GLU A CA 1
ATOM 1264 C C . GLU A 1 163 ? -32.695 -7.455 53.661 1.00 97.00 163 GLU A C 1
ATOM 1266 O O . GLU A 1 163 ? -31.962 -7.555 52.684 1.00 97.00 163 GLU A O 1
ATOM 1271 N N . GLN A 1 164 ? -33.888 -6.864 53.605 1.00 97.50 164 GLN A N 1
ATOM 1272 C CA . GLN A 1 164 ? -34.432 -6.290 52.379 1.00 97.50 164 GLN A CA 1
ATOM 1273 C C . GLN A 1 164 ? -33.530 -5.179 51.827 1.00 97.50 164 GLN A C 1
ATOM 1275 O O . GLN A 1 164 ? -33.112 -5.259 50.678 1.00 97.50 164 GLN A O 1
ATOM 1280 N N . ARG A 1 165 ? -33.111 -4.219 52.663 1.00 96.94 165 ARG A N 1
ATOM 1281 C CA . ARG A 1 165 ? -32.164 -3.171 52.239 1.00 96.94 165 ARG A CA 1
ATOM 1282 C C . ARG A 1 165 ? -30.820 -3.721 51.763 1.00 96.94 165 ARG A C 1
ATOM 1284 O O . ARG A 1 165 ? -30.220 -3.155 50.858 1.00 96.94 165 ARG A O 1
ATOM 1291 N N . ARG A 1 166 ? -30.327 -4.808 52.368 1.00 97.19 166 ARG A N 1
ATOM 1292 C CA . ARG A 1 166 ? -29.103 -5.478 51.899 1.00 97.19 166 ARG A CA 1
ATOM 1293 C C . ARG A 1 166 ? -29.304 -6.076 50.509 1.00 97.19 166 ARG A C 1
ATOM 1295 O O . ARG A 1 166 ? -28.467 -5.850 49.650 1.00 97.19 166 ARG A O 1
ATOM 1302 N N . ARG A 1 167 ? -30.427 -6.764 50.277 1.00 97.00 167 ARG A N 1
ATOM 1303 C CA . ARG A 1 167 ? -30.762 -7.332 48.961 1.00 97.00 167 ARG A CA 1
ATOM 1304 C C . ARG A 1 167 ? -30.889 -6.248 47.891 1.00 97.00 167 ARG A C 1
ATOM 1306 O O . ARG A 1 167 ? -30.278 -6.381 46.841 1.00 97.00 167 ARG A O 1
ATOM 1313 N N . GLU A 1 168 ? -31.591 -5.157 48.190 1.00 97.19 168 GLU A N 1
ATOM 1314 C CA . GLU A 1 168 ? -31.731 -4.013 47.277 1.00 97.19 168 GLU A CA 1
ATOM 1315 C C . GLU A 1 168 ? -30.366 -3.390 46.932 1.00 97.19 168 GLU A C 1
ATOM 1317 O O . GLU A 1 168 ? -30.071 -3.142 45.764 1.00 97.19 168 GLU A O 1
ATOM 1322 N N . MET A 1 169 ? -29.492 -3.194 47.926 1.00 97.12 169 MET A N 1
ATOM 1323 C CA . MET A 1 169 ? -28.122 -2.714 47.697 1.00 97.12 169 MET A CA 1
ATOM 1324 C C . MET A 1 169 ? -27.291 -3.689 46.854 1.00 97.12 169 MET A C 1
ATOM 1326 O O . MET A 1 169 ? -26.566 -3.260 45.958 1.00 97.12 169 MET A O 1
ATOM 1330 N N . ASP A 1 170 ? -27.396 -4.994 47.105 1.00 97.56 170 ASP A N 1
ATOM 1331 C CA . ASP A 1 170 ? -26.682 -6.014 46.332 1.00 97.56 170 ASP A CA 1
ATOM 1332 C C . ASP A 1 170 ? -27.159 -6.052 44.872 1.00 97.56 170 ASP A C 1
ATOM 1334 O O . ASP A 1 170 ? -26.345 -6.180 43.954 1.00 97.56 170 ASP A O 1
ATOM 1338 N N . GLU A 1 171 ? -28.461 -5.897 44.631 1.00 97.50 171 GLU A N 1
ATOM 1339 C CA . GLU A 1 171 ? -29.041 -5.783 43.289 1.00 97.50 171 GLU A CA 1
ATOM 1340 C C . GLU A 1 171 ? -28.538 -4.532 42.561 1.00 97.50 171 GLU A C 1
ATOM 1342 O O . GLU A 1 171 ? -28.087 -4.626 41.416 1.00 97.50 171 GLU A O 1
ATOM 1347 N N . GLN A 1 172 ? -28.522 -3.379 43.237 1.00 97.50 172 GLN A N 1
ATOM 1348 C CA . GLN A 1 172 ? -27.972 -2.138 42.688 1.00 97.50 172 GLN A CA 1
ATOM 1349 C C . GLN A 1 172 ? -26.482 -2.271 42.362 1.00 97.50 172 GLN A C 1
ATOM 1351 O O . GLN A 1 172 ? -26.050 -1.879 41.277 1.00 97.50 172 GLN A O 1
ATOM 1356 N N . HIS A 1 173 ? -25.690 -2.870 43.255 1.00 98.06 173 HIS A N 1
ATOM 1357 C CA . HIS A 1 173 ? -24.272 -3.119 43.012 1.00 98.06 173 HIS A CA 1
ATOM 1358 C C . HIS A 1 173 ? -24.048 -4.051 41.816 1.00 98.06 173 HIS A C 1
ATOM 1360 O O . HIS A 1 173 ? -23.186 -3.773 40.978 1.00 98.06 173 HIS A O 1
ATOM 1366 N N . ARG A 1 174 ? -24.839 -5.122 41.679 1.00 98.06 174 ARG A N 1
ATOM 1367 C CA . ARG A 1 174 ? -24.772 -6.023 40.516 1.00 98.06 174 ARG A CA 1
ATOM 1368 C C . ARG A 1 174 ? -25.139 -5.301 39.222 1.00 98.06 174 ARG A C 1
ATOM 1370 O O . ARG A 1 174 ? -24.426 -5.443 38.228 1.00 98.06 174 ARG A O 1
ATOM 1377 N N . ALA A 1 175 ? -26.202 -4.498 39.232 1.00 97.75 175 ALA A N 1
ATOM 1378 C CA . ALA A 1 175 ? -26.612 -3.704 38.078 1.00 97.75 175 ALA A CA 1
ATOM 1379 C C . ALA A 1 175 ? -25.529 -2.685 37.682 1.00 97.75 175 ALA A C 1
ATOM 1381 O O . ALA A 1 175 ? -25.151 -2.602 36.512 1.00 97.75 175 ALA A O 1
ATOM 1382 N N . ALA A 1 176 ? -24.959 -1.968 38.654 1.00 98.06 176 ALA A N 1
ATOM 1383 C CA . ALA A 1 176 ? -23.866 -1.028 38.427 1.00 98.06 176 ALA A CA 1
ATOM 1384 C C . ALA A 1 176 ? -22.627 -1.725 37.844 1.00 98.06 176 ALA A C 1
ATOM 1386 O O . ALA A 1 176 ? -22.059 -1.247 36.860 1.00 98.06 176 ALA A O 1
ATOM 1387 N N . ALA A 1 177 ? -22.242 -2.885 38.385 1.00 98.19 177 ALA A N 1
ATOM 1388 C CA . ALA A 1 177 ? -21.136 -3.682 37.863 1.00 98.19 177 ALA A CA 1
ATOM 1389 C C . ALA A 1 177 ? -21.389 -4.135 36.414 1.00 98.19 177 ALA A C 1
ATOM 1391 O O . ALA A 1 177 ? -20.494 -4.030 35.573 1.00 98.19 177 ALA A O 1
ATOM 1392 N N . ALA A 1 178 ? -22.612 -4.568 36.088 1.00 98.31 178 ALA A N 1
ATOM 1393 C CA . ALA A 1 178 ? -22.991 -4.956 34.730 1.00 98.31 178 ALA A CA 1
ATOM 1394 C C . ALA A 1 178 ? -22.914 -3.775 33.745 1.00 98.31 178 ALA A C 1
ATOM 1396 O O . ALA A 1 178 ? -22.359 -3.910 32.648 1.00 98.31 178 ALA A O 1
ATOM 1397 N N . ILE A 1 179 ? -23.402 -2.594 34.142 1.00 98.19 179 ILE A N 1
ATOM 1398 C CA . ILE A 1 179 ? -23.314 -1.367 33.336 1.00 98.19 179 ILE A CA 1
ATOM 1399 C C . ILE A 1 179 ? -21.848 -0.981 33.112 1.00 98.19 179 ILE A C 1
ATOM 1401 O O . ILE A 1 179 ? -21.435 -0.745 31.974 1.00 98.19 179 ILE A O 1
ATOM 1405 N N . GLN A 1 180 ? -21.034 -0.971 34.170 1.00 98.19 180 GLN A N 1
ATOM 1406 C CA . GLN A 1 180 ? -19.610 -0.643 34.084 1.00 98.19 180 GLN A CA 1
ATOM 1407 C C . GLN A 1 180 ? -18.847 -1.628 33.192 1.00 98.19 180 GLN A C 1
ATOM 1409 O O . GLN A 1 180 ? -18.050 -1.204 32.354 1.00 98.19 180 GLN A O 1
ATOM 1414 N N . ALA A 1 181 ? -19.108 -2.931 33.321 1.00 98.06 181 ALA A N 1
ATOM 1415 C CA . ALA A 1 181 ? -18.512 -3.956 32.470 1.00 98.06 181 ALA A CA 1
ATOM 1416 C C . ALA A 1 181 ? -18.882 -3.740 30.995 1.00 98.06 181 ALA A C 1
ATOM 1418 O O . ALA A 1 181 ? -18.010 -3.784 30.121 1.00 98.06 181 ALA A O 1
ATOM 1419 N N . ARG A 1 182 ? -20.152 -3.422 30.708 1.00 98.38 182 ARG A N 1
ATOM 1420 C CA . ARG A 1 182 ? -20.611 -3.113 29.348 1.00 98.38 182 ARG A CA 1
ATOM 1421 C C . ARG A 1 182 ? -19.919 -1.871 28.788 1.00 98.38 182 ARG A C 1
ATOM 1423 O O . ARG A 1 182 ? -19.429 -1.924 27.660 1.00 98.38 182 ARG A O 1
ATOM 1430 N N . MET A 1 183 ? -19.823 -0.800 29.575 1.00 98.38 183 MET A N 1
ATOM 1431 C CA . MET A 1 183 ? -19.150 0.443 29.185 1.00 98.38 183 MET A CA 1
ATOM 1432 C C . MET A 1 183 ? -17.665 0.225 28.894 1.00 98.38 183 MET A C 1
ATOM 1434 O O . MET A 1 183 ? -17.190 0.605 27.822 1.00 98.38 183 MET A O 1
ATOM 1438 N N . ARG A 1 184 ? -16.943 -0.468 29.784 1.00 98.38 184 ARG A N 1
ATOM 1439 C CA . ARG A 1 184 ? -15.538 -0.850 29.560 1.00 98.38 184 ARG A CA 1
ATOM 1440 C C . ARG A 1 184 ? -15.393 -1.689 28.292 1.00 98.38 184 ARG A C 1
ATOM 1442 O O . ARG A 1 184 ? -14.516 -1.422 27.475 1.00 98.38 184 ARG A O 1
ATOM 1449 N N . GLY A 1 185 ? -16.293 -2.648 28.074 1.00 98.56 185 GLY A N 1
ATOM 1450 C CA . GLY A 1 185 ? -16.310 -3.466 26.863 1.00 98.56 185 GLY A CA 1
ATOM 1451 C C . GLY A 1 185 ? -16.498 -2.646 25.583 1.00 98.56 185 GLY A C 1
ATOM 1452 O O . GLY A 1 185 ? -15.815 -2.894 24.591 1.00 98.56 185 GLY A O 1
ATOM 1453 N N . VAL A 1 186 ? -17.395 -1.654 25.585 1.00 98.56 186 VAL A N 1
ATOM 1454 C CA . VAL A 1 186 ? -17.586 -0.740 24.443 1.00 98.56 186 VAL A CA 1
ATOM 1455 C C . VAL A 1 186 ? -16.325 0.083 24.190 1.00 98.56 186 VAL A C 1
ATOM 1457 O O . VAL A 1 186 ? -15.848 0.113 23.058 1.00 98.56 186 VAL A O 1
ATOM 1460 N N . GLN A 1 187 ? -15.743 0.676 25.234 1.00 98.56 187 GLN A N 1
ATOM 1461 C CA . GLN A 1 187 ? -14.521 1.477 25.123 1.00 98.56 187 GLN A CA 1
ATOM 1462 C C . GLN A 1 187 ? -13.343 0.663 24.570 1.00 98.56 187 GLN A C 1
ATOM 1464 O O . GLN A 1 187 ? -12.648 1.121 23.666 1.00 98.56 187 GLN A O 1
ATOM 1469 N N . VAL A 1 188 ? -13.133 -0.560 25.067 1.00 98.62 188 VAL A N 1
ATOM 1470 C CA . VAL A 1 188 ? -12.062 -1.445 24.583 1.00 98.62 188 VAL A CA 1
ATOM 1471 C C . VAL A 1 188 ? -12.294 -1.834 23.125 1.00 98.62 188 VAL A C 1
ATOM 1473 O O . VAL A 1 188 ? -11.377 -1.732 22.313 1.00 98.62 188 VAL A O 1
ATOM 1476 N N . ARG A 1 189 ? -13.520 -2.222 22.753 1.00 98.50 189 ARG A N 1
ATOM 1477 C CA . ARG A 1 189 ? -13.843 -2.545 21.354 1.00 98.50 189 ARG A CA 1
ATOM 1478 C C . ARG A 1 189 ? -13.636 -1.352 20.425 1.00 98.50 189 ARG A C 1
ATOM 1480 O O . ARG A 1 189 ? -13.165 -1.555 19.310 1.00 98.50 189 ARG A O 1
ATOM 1487 N N . GLN A 1 190 ? -13.956 -0.137 20.869 1.00 98.50 190 GLN A N 1
ATOM 1488 C CA . GLN A 1 190 ? -13.702 1.073 20.091 1.00 98.50 190 GLN A CA 1
ATOM 1489 C C . GLN A 1 190 ? -12.200 1.296 19.889 1.00 98.50 190 GLN A C 1
ATOM 1491 O O . GLN A 1 190 ? -11.760 1.387 18.747 1.00 98.50 190 GLN A O 1
ATOM 1496 N N . LYS A 1 191 ? -11.396 1.249 20.961 1.00 98.50 191 LYS A N 1
ATOM 1497 C CA . LYS A 1 191 ? -9.929 1.361 20.868 1.00 98.50 191 LYS A CA 1
ATOM 1498 C C . LYS A 1 191 ? -9.331 0.326 19.910 1.00 98.50 191 LYS A C 1
ATOM 1500 O O . LYS A 1 191 ? -8.530 0.673 19.048 1.00 98.50 191 LYS A O 1
ATOM 1505 N N . LEU A 1 192 ? -9.776 -0.929 19.997 1.00 98.62 192 LEU A N 1
ATOM 1506 C CA . LEU A 1 192 ? -9.329 -1.997 19.097 1.00 98.62 192 LEU A CA 1
ATOM 1507 C C . LEU A 1 192 ? -9.732 -1.746 17.637 1.00 98.62 192 LEU A C 1
ATOM 1509 O O . LEU A 1 192 ? -8.957 -2.041 16.726 1.00 98.62 192 LEU A O 1
ATOM 1513 N N . ARG A 1 193 ? -10.932 -1.205 17.388 1.00 98.56 193 ARG A N 1
ATOM 1514 C CA . ARG A 1 193 ? -11.365 -0.808 16.038 1.00 98.56 193 ARG A CA 1
ATOM 1515 C C . ARG A 1 193 ? -10.486 0.309 15.485 1.00 98.56 193 ARG A C 1
ATOM 1517 O O . ARG A 1 193 ? -10.039 0.191 14.345 1.00 98.56 193 ARG A O 1
ATOM 1524 N N . ASP A 1 194 ? -10.191 1.322 16.291 1.00 98.50 194 ASP A N 1
ATOM 1525 C CA . ASP A 1 194 ? -9.358 2.459 15.894 1.00 98.50 194 ASP A CA 1
ATOM 1526 C C . ASP A 1 194 ? -7.918 2.017 15.603 1.00 98.50 194 ASP A C 1
ATOM 1528 O O . ASP A 1 194 ? -7.354 2.364 14.566 1.00 98.50 194 ASP A O 1
ATOM 1532 N N . GLU A 1 195 ? -7.329 1.172 16.453 1.00 98.50 195 GLU A N 1
ATOM 1533 C CA . GLU A 1 195 ? -6.012 0.578 16.206 1.00 98.50 195 GLU A CA 1
ATOM 1534 C C . GLU A 1 195 ? -5.991 -0.279 14.940 1.00 98.50 195 GLU A C 1
ATOM 1536 O O . GLU A 1 195 ? -5.069 -0.171 14.127 1.00 98.50 195 GLU A O 1
ATOM 1541 N N . ARG A 1 196 ? -7.015 -1.115 14.732 1.00 98.50 196 ARG A N 1
ATOM 1542 C CA . ARG A 1 196 ? -7.141 -1.925 13.515 1.00 98.50 196 ARG A CA 1
ATOM 1543 C C . ARG A 1 196 ? -7.233 -1.038 12.279 1.00 98.50 196 ARG A C 1
ATOM 1545 O O . ARG A 1 196 ? -6.605 -1.352 11.268 1.00 98.50 196 ARG A O 1
ATOM 1552 N N . HIS A 1 197 ? -7.996 0.050 12.350 1.00 98.38 197 HIS A N 1
ATOM 1553 C CA . HIS A 1 197 ? -8.099 1.018 11.266 1.00 98.38 197 HIS A CA 1
ATOM 1554 C C . HIS A 1 197 ? -6.743 1.678 10.992 1.00 98.38 197 HIS A C 1
ATOM 1556 O O . HIS A 1 197 ? -6.267 1.609 9.864 1.00 98.38 197 HIS A O 1
ATOM 1562 N N . ARG A 1 198 ? -6.049 2.182 12.021 1.00 98.50 198 ARG A N 1
ATOM 1563 C CA . ARG A 1 198 ? -4.697 2.758 11.892 1.00 98.50 198 ARG A CA 1
ATOM 1564 C C . ARG A 1 198 ? -3.708 1.792 11.238 1.00 98.50 198 ARG A C 1
ATOM 1566 O O . ARG A 1 198 ? -3.004 2.180 10.309 1.00 98.50 198 ARG A O 1
ATOM 1573 N N . ARG A 1 199 ? -3.681 0.524 11.670 1.00 98.19 199 ARG A N 1
ATOM 1574 C CA . ARG A 1 199 ? -2.811 -0.514 11.083 1.00 98.19 199 ARG A CA 1
ATOM 1575 C C . ARG A 1 199 ? -3.136 -0.768 9.611 1.00 98.19 199 ARG A C 1
ATOM 1577 O O . ARG A 1 199 ? -2.222 -0.871 8.799 1.00 98.19 199 ARG A O 1
ATOM 1584 N N . ARG A 1 200 ? -4.424 -0.837 9.255 1.00 98.12 200 ARG A N 1
ATOM 1585 C CA . ARG A 1 200 ? -4.870 -0.998 7.861 1.00 98.12 200 ARG A CA 1
ATOM 1586 C C . ARG A 1 200 ? -4.473 0.192 6.997 1.00 98.12 200 ARG A C 1
ATOM 1588 O O . ARG A 1 200 ? -3.936 -0.019 5.918 1.00 98.12 200 ARG A O 1
ATOM 1595 N N . THR A 1 201 ? -4.676 1.414 7.481 1.00 98.38 201 THR A N 1
ATOM 1596 C CA . THR A 1 201 ? -4.289 2.634 6.766 1.00 98.38 201 THR A CA 1
ATOM 1597 C C . THR A 1 201 ? -2.776 2.693 6.565 1.00 98.38 201 THR A C 1
ATOM 1599 O O . THR A 1 201 ? -2.318 2.924 5.451 1.00 98.38 201 THR A O 1
ATOM 1602 N N . ALA A 1 202 ? -1.983 2.383 7.596 1.00 98.19 202 ALA A N 1
ATOM 1603 C CA . ALA A 1 202 ? -0.526 2.313 7.479 1.00 98.19 202 ALA A CA 1
ATOM 1604 C C . ALA A 1 202 ? -0.066 1.249 6.463 1.00 98.19 202 ALA A C 1
ATOM 1606 O O . ALA A 1 202 ? 0.825 1.510 5.655 1.00 98.19 202 ALA A O 1
ATOM 1607 N N . ALA A 1 203 ? -0.685 0.064 6.464 1.00 97.50 203 ALA A N 1
ATOM 1608 C CA . ALA A 1 203 ? -0.395 -0.979 5.482 1.00 97.50 203 ALA A CA 1
ATOM 1609 C C . ALA A 1 203 ? -0.780 -0.551 4.055 1.00 97.50 203 ALA A C 1
ATOM 1611 O O . ALA A 1 203 ? 0.005 -0.740 3.129 1.00 97.50 203 ALA A O 1
ATOM 1612 N N . ALA A 1 204 ? -1.945 0.080 3.881 1.00 98.25 204 ALA A N 1
ATOM 1613 C CA . ALA A 1 204 ? -2.396 0.593 2.592 1.00 98.25 204 ALA A CA 1
ATOM 1614 C C . ALA A 1 204 ? -1.432 1.648 2.030 1.00 98.25 204 ALA A C 1
ATOM 1616 O O . ALA A 1 204 ? -1.081 1.578 0.855 1.00 98.25 204 ALA A O 1
ATOM 1617 N N . LEU A 1 205 ? -0.939 2.569 2.865 1.00 98.31 205 LEU A N 1
ATOM 1618 C CA . LEU A 1 205 ? 0.058 3.562 2.452 1.00 98.31 205 LEU A CA 1
ATOM 1619 C C . LEU A 1 205 ? 1.363 2.907 1.981 1.00 98.31 205 LEU A C 1
ATOM 1621 O O . LEU A 1 205 ? 1.899 3.302 0.949 1.00 98.31 205 LEU A O 1
ATOM 1625 N N . ARG A 1 206 ? 1.846 1.869 2.677 1.00 98.25 206 ARG A N 1
ATOM 1626 C CA . ARG A 1 206 ? 3.037 1.113 2.246 1.00 98.25 206 ARG A CA 1
ATOM 1627 C C . ARG A 1 206 ? 2.818 0.431 0.898 1.00 98.25 206 ARG A C 1
ATOM 1629 O O . ARG A 1 206 ? 3.676 0.516 0.026 1.00 98.25 206 ARG A O 1
ATOM 1636 N N . ILE A 1 207 ? 1.659 -0.200 0.703 1.00 98.00 207 ILE A N 1
ATOM 1637 C CA . ILE A 1 207 ? 1.304 -0.824 -0.580 1.00 98.00 207 ILE A CA 1
ATOM 1638 C C . ILE A 1 207 ? 1.266 0.235 -1.687 1.00 98.00 207 ILE A C 1
ATOM 1640 O O . ILE A 1 207 ? 1.862 0.041 -2.741 1.00 98.00 207 ILE A O 1
ATOM 1644 N N . GLN A 1 208 ? 0.633 1.383 -1.440 1.00 97.94 208 GLN A N 1
ATOM 1645 C CA . GLN A 1 208 ? 0.580 2.482 -2.405 1.00 97.94 208 GLN A CA 1
ATOM 1646 C C . GLN A 1 208 ? 1.973 3.009 -2.764 1.00 97.94 208 GLN A C 1
ATOM 1648 O O . GLN A 1 208 ? 2.234 3.254 -3.939 1.00 97.94 208 GLN A O 1
ATOM 1653 N N . GLN A 1 209 ? 2.873 3.154 -1.788 1.00 98.31 209 GLN A N 1
ATOM 1654 C CA . GLN A 1 209 ? 4.260 3.561 -2.031 1.00 98.31 209 GLN A CA 1
ATOM 1655 C C . GLN A 1 209 ? 4.994 2.564 -2.933 1.00 98.31 209 GLN A C 1
ATOM 1657 O O . GLN A 1 209 ? 5.608 2.979 -3.912 1.00 98.31 209 GLN A O 1
ATOM 1662 N N . VAL A 1 210 ? 4.874 1.260 -2.662 1.00 98.31 210 VAL A N 1
ATOM 1663 C CA . VAL A 1 210 ? 5.484 0.205 -3.491 1.00 98.31 210 VAL A CA 1
ATOM 1664 C C . VAL A 1 210 ? 4.895 0.189 -4.904 1.00 98.31 210 VAL A C 1
ATOM 1666 O O . VAL A 1 210 ? 5.622 0.045 -5.884 1.00 98.31 210 VAL A O 1
ATOM 1669 N N . CYS A 1 211 ? 3.581 0.367 -5.043 1.00 98.25 211 CYS A N 1
ATOM 1670 C CA . CYS A 1 211 ? 2.947 0.441 -6.358 1.00 98.25 211 CYS A CA 1
ATOM 1671 C C . CYS A 1 211 ? 3.437 1.656 -7.159 1.00 98.25 211 CYS A C 1
ATOM 1673 O O . CYS A 1 211 ? 3.711 1.528 -8.351 1.00 98.25 211 CYS A O 1
ATOM 1675 N N . ARG A 1 212 ? 3.576 2.822 -6.513 1.00 98.25 212 ARG A N 1
ATOM 1676 C CA . ARG A 1 212 ? 4.092 4.042 -7.153 1.00 98.25 212 ARG A CA 1
ATOM 1677 C C . ARG A 1 212 ? 5.544 3.877 -7.588 1.00 98.25 212 ARG A C 1
ATOM 1679 O O . ARG A 1 212 ? 5.838 4.120 -8.753 1.00 98.25 212 ARG A O 1
ATOM 1686 N N . SER A 1 213 ? 6.415 3.371 -6.714 1.00 97.88 213 SER A N 1
ATOM 1687 C CA . SER A 1 213 ? 7.825 3.153 -7.060 1.00 97.88 213 SER A CA 1
ATOM 1688 C C . SER A 1 213 ? 7.992 2.136 -8.191 1.00 97.88 213 SER A C 1
ATOM 1690 O O . SER A 1 213 ? 8.809 2.326 -9.091 1.00 97.88 213 SER A O 1
ATOM 1692 N N . ARG A 1 214 ? 7.169 1.079 -8.218 1.00 98.12 214 ARG A N 1
ATOM 1693 C CA . ARG A 1 214 ? 7.160 0.112 -9.322 1.00 98.12 214 ARG A CA 1
ATOM 1694 C C . ARG A 1 214 ? 6.694 0.739 -10.638 1.00 98.12 214 ARG A C 1
ATOM 1696 O O . ARG A 1 214 ? 7.264 0.435 -11.683 1.00 98.12 214 ARG A O 1
ATOM 1703 N N . ALA A 1 215 ? 5.690 1.614 -10.603 1.00 97.88 215 ALA A N 1
ATOM 1704 C CA . ALA A 1 215 ? 5.233 2.338 -11.789 1.00 97.88 215 ALA A CA 1
ATOM 1705 C C . ALA A 1 215 ? 6.307 3.302 -12.322 1.00 97.88 215 ALA A C 1
ATOM 1707 O O . ALA A 1 215 ? 6.526 3.371 -13.530 1.00 97.88 215 ALA A O 1
ATOM 1708 N N . GLU A 1 216 ? 7.012 4.006 -11.436 1.00 97.94 216 GLU A N 1
ATOM 1709 C CA . GLU A 1 216 ? 8.143 4.872 -11.793 1.00 97.94 216 GLU A CA 1
ATOM 1710 C C . GLU A 1 216 ? 9.292 4.075 -12.416 1.00 97.94 216 GLU A C 1
ATOM 1712 O O . GLU A 1 216 ? 9.794 4.446 -13.477 1.00 97.94 216 GLU A O 1
ATOM 1717 N N . MET A 1 217 ? 9.648 2.933 -11.822 1.00 97.94 217 MET A N 1
ATOM 1718 C CA . MET A 1 217 ? 10.655 2.025 -12.371 1.00 97.94 217 MET A CA 1
ATOM 1719 C C . MET A 1 217 ? 10.276 1.544 -13.776 1.00 97.94 217 MET A C 1
ATOM 1721 O O . MET A 1 217 ? 11.114 1.559 -14.674 1.00 97.94 217 MET A O 1
ATOM 1725 N N . HIS A 1 218 ? 9.017 1.154 -13.988 1.00 98.19 218 HIS A N 1
ATOM 1726 C CA . HIS A 1 218 ? 8.545 0.720 -15.302 1.00 98.19 218 HIS A CA 1
ATOM 1727 C C . HIS A 1 218 ? 8.642 1.842 -16.344 1.00 98.19 218 HIS A C 1
ATOM 1729 O O . HIS A 1 218 ? 9.112 1.611 -17.456 1.00 98.19 218 HIS A O 1
ATOM 1735 N N . ARG A 1 219 ? 8.268 3.077 -15.982 1.00 98.25 219 ARG A N 1
ATOM 1736 C CA . ARG A 1 219 ? 8.432 4.247 -16.863 1.00 98.25 219 ARG A CA 1
ATOM 1737 C C . ARG A 1 219 ? 9.900 4.498 -17.206 1.00 98.25 219 ARG A C 1
ATOM 1739 O O . ARG A 1 219 ? 10.217 4.746 -18.364 1.00 98.25 219 ARG A O 1
ATOM 1746 N N . ALA A 1 220 ? 10.799 4.397 -16.227 1.00 97.88 220 ALA A N 1
ATOM 1747 C CA . ALA A 1 220 ? 12.234 4.553 -16.459 1.00 97.88 220 ALA A CA 1
ATOM 1748 C C . ALA A 1 220 ? 12.788 3.462 -17.392 1.00 97.88 220 ALA A C 1
ATOM 1750 O O . ALA A 1 220 ? 13.583 3.754 -18.284 1.00 97.88 220 ALA A O 1
ATOM 1751 N N . GLN A 1 221 ? 12.338 2.213 -17.234 1.00 98.31 221 GLN A N 1
ATOM 1752 C CA . GLN A 1 221 ? 12.702 1.110 -18.129 1.00 98.31 221 GLN A CA 1
ATOM 1753 C C . GLN A 1 221 ? 12.209 1.339 -19.561 1.00 98.31 221 GLN A C 1
ATOM 1755 O O . GLN A 1 221 ? 12.973 1.116 -20.497 1.00 98.31 221 GLN A O 1
ATOM 1760 N N . GLN A 1 222 ? 10.971 1.816 -19.732 1.00 98.00 222 GLN A N 1
ATOM 1761 C CA . GLN A 1 222 ? 10.430 2.180 -21.045 1.00 98.00 222 GLN A CA 1
ATOM 1762 C C . GLN A 1 222 ? 11.255 3.291 -21.696 1.00 98.00 222 GLN A C 1
ATOM 1764 O O . GLN A 1 222 ? 11.701 3.129 -22.825 1.00 98.00 222 GLN A O 1
ATOM 1769 N N . LEU A 1 223 ? 11.565 4.357 -20.955 1.00 98.31 223 LEU A N 1
ATOM 1770 C CA . LEU A 1 223 ? 12.381 5.459 -21.464 1.00 98.31 223 LEU A CA 1
ATOM 1771 C C . LEU A 1 223 ? 13.775 4.984 -21.904 1.00 98.31 223 LEU A C 1
ATOM 1773 O O . LEU A 1 223 ? 14.260 5.370 -22.966 1.00 98.31 223 LEU A O 1
ATOM 1777 N N . LEU A 1 224 ? 14.412 4.100 -21.130 1.00 98.12 224 LEU A N 1
ATOM 1778 C CA . LEU A 1 224 ? 15.690 3.498 -21.517 1.00 98.12 224 LEU A CA 1
ATOM 1779 C C . LEU A 1 224 ? 15.572 2.616 -22.766 1.00 98.12 224 LEU A C 1
ATOM 1781 O O . LEU A 1 224 ? 16.487 2.610 -23.593 1.00 98.12 224 LEU A O 1
ATOM 1785 N N . ALA A 1 225 ? 14.483 1.860 -22.908 1.00 98.25 225 ALA A N 1
ATOM 1786 C CA . ALA A 1 225 ? 14.227 1.062 -24.102 1.00 98.25 225 ALA A CA 1
ATOM 1787 C C . ALA A 1 225 ? 14.040 1.959 -25.335 1.00 98.25 225 ALA A C 1
ATOM 1789 O O . ALA A 1 225 ? 14.672 1.715 -26.362 1.00 98.25 225 ALA A O 1
ATOM 1790 N N . ASP A 1 226 ? 13.276 3.042 -25.209 1.00 98.19 226 ASP A N 1
ATOM 1791 C CA . ASP A 1 226 ? 13.055 4.012 -26.282 1.00 98.19 226 ASP A CA 1
ATOM 1792 C C . ASP A 1 226 ? 14.366 4.678 -26.711 1.00 98.19 226 ASP A C 1
ATOM 1794 O O . ASP A 1 226 ? 14.674 4.736 -27.902 1.00 98.19 226 ASP A O 1
ATOM 1798 N N . MET A 1 227 ? 15.202 5.099 -25.755 1.00 97.88 227 MET A N 1
ATOM 1799 C CA . MET A 1 227 ? 16.534 5.640 -26.051 1.00 97.88 227 MET A CA 1
ATOM 1800 C C . MET A 1 227 ? 17.414 4.623 -26.788 1.00 97.88 227 MET A C 1
ATOM 1802 O O . MET A 1 227 ? 18.080 4.970 -27.766 1.00 97.88 227 MET A O 1
ATOM 1806 N N . LYS A 1 228 ? 17.403 3.352 -26.366 1.00 98.12 228 LYS A N 1
ATOM 1807 C CA . LYS A 1 228 ? 18.127 2.281 -27.070 1.00 98.12 228 LYS A CA 1
ATOM 1808 C C . LYS A 1 228 ? 17.612 2.113 -28.498 1.00 98.12 228 LYS A C 1
ATOM 1810 O O . LYS A 1 228 ? 18.419 2.026 -29.421 1.00 98.12 228 LYS A O 1
ATOM 1815 N N . HIS A 1 229 ? 16.297 2.109 -28.700 1.00 97.88 229 HIS A N 1
ATOM 1816 C CA . HIS A 1 229 ? 15.699 2.010 -30.030 1.00 97.88 229 HIS A CA 1
ATOM 1817 C C . HIS A 1 229 ? 16.054 3.202 -30.922 1.00 97.88 229 HIS A C 1
ATOM 1819 O O . HIS A 1 229 ? 16.384 2.995 -32.089 1.00 97.88 229 HIS A O 1
ATOM 1825 N N . GLN A 1 230 ? 16.074 4.424 -30.388 1.00 97.69 230 GLN A N 1
ATOM 1826 C CA . GLN A 1 230 ? 16.513 5.612 -31.129 1.00 97.69 230 GLN A CA 1
ATOM 1827 C C . GLN A 1 230 ? 17.967 5.482 -31.593 1.00 97.69 230 GLN A C 1
ATOM 1829 O O . GLN A 1 230 ? 18.268 5.700 -32.768 1.00 97.69 230 GLN A O 1
ATOM 1834 N N . VAL A 1 231 ? 18.866 5.061 -30.698 1.00 97.81 231 VAL A N 1
AT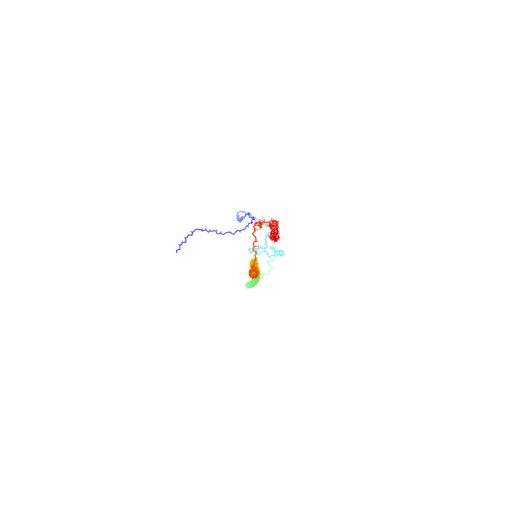OM 1835 C CA . VAL A 1 231 ? 20.282 4.837 -31.023 1.00 97.81 231 VAL A CA 1
ATOM 1836 C C . VAL A 1 231 ? 20.435 3.762 -32.104 1.00 97.81 231 VAL A C 1
ATOM 1838 O O . VAL A 1 231 ? 21.145 3.972 -33.091 1.00 97.81 231 VAL A O 1
ATOM 1841 N N . LEU A 1 232 ? 19.729 2.635 -31.969 1.00 97.56 232 LEU A N 1
ATOM 1842 C CA . LEU A 1 232 ? 19.710 1.580 -32.986 1.00 97.56 232 LEU A CA 1
ATOM 1843 C C . LEU A 1 232 ? 19.160 2.084 -34.328 1.00 97.56 232 LEU A C 1
ATOM 1845 O O . LEU A 1 232 ? 19.704 1.731 -35.373 1.00 97.56 232 LEU A O 1
ATOM 1849 N N . GLY A 1 233 ? 18.148 2.954 -34.313 1.00 97.88 233 GLY A N 1
ATOM 1850 C CA . GLY A 1 233 ? 17.610 3.604 -35.508 1.00 97.88 233 GLY A CA 1
ATOM 1851 C C . GLY A 1 233 ? 18.657 4.448 -36.239 1.00 97.88 233 GLY A C 1
ATOM 1852 O O . GLY A 1 233 ? 18.822 4.316 -37.452 1.00 97.88 233 GLY A O 1
ATOM 1853 N N . VAL A 1 234 ? 19.439 5.249 -35.507 1.00 98.00 234 VAL A N 1
ATOM 1854 C CA . VAL A 1 234 ? 20.549 6.029 -36.086 1.00 98.00 234 VAL A CA 1
ATOM 1855 C C . VAL A 1 234 ? 21.604 5.112 -36.708 1.00 98.00 234 VAL A C 1
ATOM 1857 O O . VAL A 1 234 ? 22.069 5.370 -37.823 1.00 98.00 234 VAL A O 1
ATOM 1860 N N . PHE A 1 235 ? 21.972 4.020 -36.032 1.00 97.62 235 PHE A N 1
ATOM 1861 C CA . PHE A 1 235 ? 22.912 3.044 -36.588 1.00 97.62 235 PHE A CA 1
ATOM 1862 C C . PHE A 1 235 ? 22.370 2.364 -37.845 1.00 97.62 235 PHE A C 1
ATOM 1864 O O . PHE A 1 235 ? 23.101 2.255 -38.830 1.00 97.62 235 PHE A O 1
ATOM 1871 N N . ALA A 1 236 ? 21.096 1.970 -37.853 1.00 97.88 236 ALA A N 1
ATOM 1872 C CA . ALA A 1 236 ? 20.457 1.375 -39.020 1.00 97.88 236 ALA A CA 1
ATOM 1873 C C . ALA A 1 236 ? 20.517 2.319 -40.231 1.00 97.88 236 ALA A C 1
ATOM 1875 O O . ALA A 1 236 ? 20.943 1.901 -41.307 1.00 97.88 236 ALA A O 1
ATOM 1876 N N . ILE A 1 237 ? 20.199 3.606 -40.045 1.00 98.06 237 ILE A N 1
ATOM 1877 C CA . ILE A 1 237 ? 20.296 4.623 -41.105 1.00 98.06 237 ILE A CA 1
ATOM 1878 C C . ILE A 1 237 ? 21.738 4.749 -41.616 1.00 98.06 237 ILE A C 1
ATOM 1880 O O . ILE A 1 237 ? 21.961 4.786 -42.828 1.00 98.06 237 ILE A O 1
ATOM 1884 N N . ARG A 1 238 ? 22.736 4.770 -40.721 1.00 98.06 238 ARG A N 1
ATOM 1885 C CA . ARG A 1 238 ? 24.158 4.844 -41.108 1.00 98.06 238 ARG A CA 1
ATOM 1886 C C . ARG A 1 238 ? 24.601 3.627 -41.919 1.00 98.06 238 ARG A C 1
ATOM 1888 O O . ARG A 1 238 ? 25.239 3.795 -42.957 1.00 98.06 238 ARG A O 1
ATOM 1895 N N . ILE A 1 239 ? 24.239 2.422 -41.480 1.00 97.31 239 ILE A N 1
ATOM 1896 C CA . ILE A 1 239 ? 24.558 1.170 -42.183 1.00 97.31 239 ILE A CA 1
ATOM 1897 C C . ILE A 1 239 ? 23.895 1.159 -43.563 1.00 97.31 239 ILE A C 1
ATOM 1899 O O . ILE A 1 239 ? 24.562 0.906 -44.567 1.00 97.31 239 ILE A O 1
ATOM 1903 N N . GLN A 1 240 ? 22.607 1.502 -43.637 1.00 97.50 240 GLN A N 1
ATOM 1904 C CA . GLN A 1 240 ? 21.877 1.590 -44.901 1.00 97.50 240 GLN A CA 1
ATOM 1905 C C . GLN A 1 240 ? 22.498 2.629 -45.846 1.00 97.50 240 GLN A C 1
ATOM 1907 O O . GLN A 1 240 ? 22.670 2.357 -47.035 1.00 97.50 240 GLN A O 1
ATOM 1912 N N . GLY A 1 241 ? 22.885 3.800 -45.333 1.00 98.06 241 GLY A N 1
ATOM 1913 C CA . GLY A 1 241 ? 23.562 4.843 -46.106 1.00 98.06 241 GLY A CA 1
ATOM 1914 C C . GLY A 1 241 ? 24.921 4.391 -46.649 1.00 98.06 241 GLY A C 1
ATOM 1915 O O . GLY A 1 241 ? 25.221 4.613 -47.827 1.00 98.06 241 GLY A O 1
ATOM 1916 N N . ALA A 1 242 ? 25.718 3.700 -45.830 1.00 97.81 242 ALA A N 1
ATOM 1917 C CA . ALA A 1 242 ? 26.997 3.127 -46.242 1.00 97.81 242 ALA A CA 1
ATOM 1918 C C . ALA A 1 242 ? 26.817 2.049 -47.324 1.00 97.81 242 ALA A C 1
ATOM 1920 O O . ALA A 1 242 ? 27.518 2.085 -48.339 1.00 97.81 242 ALA A O 1
ATOM 1921 N N . ALA A 1 243 ? 25.843 1.149 -47.156 1.00 97.75 243 ALA A N 1
ATOM 1922 C CA . ALA A 1 243 ? 25.518 0.107 -48.128 1.00 97.75 243 ALA A CA 1
ATOM 1923 C C . ALA A 1 243 ? 25.069 0.701 -49.474 1.00 97.75 243 ALA A C 1
ATOM 1925 O O . ALA A 1 243 ? 25.623 0.355 -50.517 1.00 97.75 243 ALA A O 1
ATOM 1926 N N . ARG A 1 244 ? 24.140 1.669 -49.463 1.00 98.25 244 ARG A N 1
ATOM 1927 C CA . ARG A 1 244 ? 23.701 2.381 -50.679 1.00 98.25 244 ARG A CA 1
ATOM 1928 C C . ARG A 1 244 ? 24.867 3.084 -51.376 1.00 98.25 244 ARG A C 1
ATOM 1930 O O . ARG A 1 244 ? 25.038 2.951 -52.584 1.00 98.25 244 ARG A O 1
ATOM 1937 N N . SER A 1 245 ? 25.715 3.776 -50.615 1.00 98.12 245 SER A N 1
ATOM 1938 C CA . SER A 1 245 ? 26.902 4.457 -51.152 1.00 98.12 245 SER A CA 1
ATOM 1939 C C . SER A 1 245 ? 27.921 3.481 -51.745 1.00 98.12 245 SER A C 1
ATOM 1941 O O . SER A 1 245 ? 28.589 3.790 -52.732 1.00 98.12 245 SER A O 1
ATOM 1943 N N . TYR A 1 246 ? 28.079 2.300 -51.144 1.00 98.19 246 TYR A N 1
ATOM 1944 C CA . TYR A 1 246 ? 28.915 1.237 -51.691 1.00 98.19 246 TYR A CA 1
ATOM 1945 C C . TYR A 1 246 ? 28.371 0.735 -53.033 1.00 98.19 246 TYR A C 1
ATOM 1947 O O . TYR A 1 246 ? 29.127 0.721 -54.003 1.00 98.19 246 TYR A O 1
ATOM 1955 N N . LEU A 1 247 ? 27.075 0.414 -53.108 1.00 98.06 247 LEU A N 1
ATOM 1956 C CA . LEU A 1 247 ? 26.428 -0.048 -54.341 1.00 98.06 247 LEU A CA 1
ATOM 1957 C C . LEU A 1 247 ? 26.572 0.978 -55.473 1.00 98.06 247 LEU A C 1
ATOM 1959 O O . LEU A 1 247 ? 27.060 0.635 -56.546 1.00 98.06 247 LEU A O 1
ATOM 1963 N N . LEU A 1 248 ? 26.288 2.258 -55.204 1.00 97.81 248 LEU A N 1
ATOM 1964 C CA . LEU A 1 248 ? 26.455 3.335 -56.190 1.00 97.81 248 LEU A CA 1
ATOM 1965 C C . LEU A 1 248 ? 27.894 3.440 -56.712 1.00 97.81 248 LEU A C 1
ATOM 1967 O O . LEU A 1 248 ? 28.118 3.624 -57.909 1.00 97.81 248 LEU A O 1
ATOM 1971 N N . ARG A 1 249 ? 28.893 3.306 -55.829 1.00 97.75 249 ARG A N 1
ATOM 1972 C CA . ARG A 1 249 ? 30.308 3.308 -56.234 1.00 97.75 249 ARG A CA 1
ATOM 1973 C C . ARG A 1 249 ? 30.670 2.071 -57.051 1.00 97.75 249 ARG A C 1
ATOM 1975 O O . ARG A 1 249 ? 31.440 2.195 -58.001 1.00 97.75 249 ARG A O 1
ATOM 1982 N N . ALA A 1 250 ? 30.150 0.901 -56.689 1.00 97.94 250 ALA A N 1
ATOM 1983 C CA . ALA A 1 250 ? 30.373 -0.334 -57.431 1.00 97.94 250 ALA A CA 1
ATOM 1984 C C . ALA A 1 250 ? 29.792 -0.237 -58.851 1.00 97.94 250 ALA A C 1
ATOM 1986 O O . ALA A 1 250 ? 30.487 -0.546 -59.818 1.00 97.94 250 ALA A O 1
ATOM 1987 N N . ASP A 1 251 ? 28.576 0.287 -58.994 1.00 98.00 251 ASP A N 1
ATOM 1988 C CA . ASP A 1 251 ? 27.939 0.475 -60.298 1.00 98.00 251 ASP A CA 1
ATOM 1989 C C . ASP A 1 251 ? 28.652 1.533 -61.143 1.00 98.00 251 ASP A C 1
ATOM 1991 O O . ASP A 1 251 ? 28.903 1.309 -62.328 1.00 98.00 251 ASP A O 1
ATOM 1995 N N . ALA A 1 252 ? 29.088 2.642 -60.537 1.00 97.44 252 ALA A N 1
ATOM 1996 C CA . ALA A 1 252 ? 29.890 3.649 -61.230 1.00 97.44 252 ALA A CA 1
ATOM 1997 C C . ALA A 1 252 ? 31.229 3.084 -61.738 1.00 97.44 252 ALA A C 1
ATOM 1999 O O . ALA A 1 252 ? 31.663 3.424 -62.841 1.00 97.44 252 ALA A O 1
ATOM 2000 N N . LYS A 1 253 ? 31.882 2.205 -60.961 1.00 97.81 253 LYS A N 1
ATOM 2001 C CA . LYS A 1 253 ? 33.104 1.505 -61.391 1.00 97.81 253 LYS A CA 1
ATOM 2002 C C . LYS A 1 253 ? 32.833 0.575 -62.572 1.00 97.81 253 LYS A C 1
ATOM 2004 O O . LYS A 1 253 ? 33.531 0.683 -63.577 1.00 97.81 253 LYS A O 1
ATOM 2009 N N . ARG A 1 254 ? 31.789 -0.260 -62.491 1.00 97.50 254 ARG A N 1
ATOM 2010 C CA . ARG A 1 254 ? 31.372 -1.148 -63.592 1.00 97.50 254 ARG A CA 1
ATOM 2011 C C . ARG A 1 254 ? 31.082 -0.359 -64.869 1.00 97.50 254 ARG A C 1
ATOM 2013 O O . ARG A 1 254 ? 31.519 -0.737 -65.951 1.00 97.50 254 ARG A O 1
ATOM 2020 N N . GLU A 1 255 ? 30.380 0.763 -64.754 1.00 97.31 255 GLU A N 1
ATOM 2021 C CA . GLU A 1 255 ? 30.066 1.629 -65.893 1.00 97.31 255 GLU A CA 1
ATOM 2022 C C . GLU A 1 255 ? 31.322 2.292 -66.483 1.00 97.31 255 GLU A C 1
ATOM 2024 O O . GLU A 1 255 ? 31.482 2.371 -67.703 1.00 97.31 255 GLU A O 1
ATOM 2029 N N . LEU A 1 256 ? 32.263 2.725 -65.638 1.00 97.50 256 LEU A N 1
ATOM 2030 C CA . LEU A 1 256 ? 33.548 3.254 -66.093 1.00 97.50 256 LEU A CA 1
ATOM 2031 C C . LEU A 1 256 ? 34.364 2.194 -66.846 1.00 97.50 256 LEU A C 1
ATOM 2033 O O . LEU A 1 256 ? 34.950 2.502 -67.885 1.00 97.50 256 LEU A O 1
ATOM 2037 N N . GLU A 1 257 ? 34.394 0.960 -66.347 1.00 97.31 257 GLU A N 1
ATOM 2038 C CA . GLU A 1 257 ? 35.052 -0.173 -67.004 1.00 97.31 257 GLU A CA 1
ATOM 2039 C C . GLU A 1 257 ? 34.419 -0.481 -68.363 1.00 97.31 257 GLU A C 1
ATOM 2041 O O . GLU A 1 257 ? 35.144 -0.554 -69.355 1.00 97.31 257 GLU A O 1
ATOM 2046 N N . ARG A 1 258 ? 33.082 -0.532 -68.457 1.00 97.00 258 ARG A N 1
ATOM 2047 C CA . ARG A 1 258 ? 32.368 -0.685 -69.740 1.00 97.00 258 ARG A CA 1
ATOM 2048 C C . ARG A 1 258 ? 32.756 0.399 -70.746 1.00 97.00 258 ARG A C 1
ATOM 2050 O O . ARG A 1 258 ? 33.012 0.106 -71.913 1.00 97.00 258 ARG A O 1
ATOM 2057 N N . ARG A 1 259 ? 32.852 1.657 -70.303 1.00 96.25 259 ARG A N 1
ATOM 2058 C CA . ARG A 1 259 ? 33.277 2.779 -71.161 1.00 96.25 259 ARG A CA 1
ATOM 2059 C C . ARG A 1 259 ? 34.734 2.662 -71.598 1.00 96.25 259 ARG A C 1
ATOM 2061 O O . ARG A 1 259 ? 35.044 2.986 -72.741 1.00 96.25 259 ARG A O 1
ATOM 2068 N N . ARG A 1 260 ? 35.630 2.209 -70.715 1.00 96.31 260 ARG A N 1
ATOM 2069 C CA . ARG A 1 260 ? 37.039 1.951 -71.058 1.00 96.31 260 ARG A CA 1
ATOM 2070 C C . ARG A 1 260 ? 37.159 0.829 -72.084 1.00 96.31 260 ARG A C 1
ATOM 2072 O O . ARG A 1 260 ? 37.867 1.012 -73.065 1.00 96.31 260 ARG A O 1
ATOM 2079 N N . GLN A 1 261 ? 36.427 -0.268 -71.899 1.00 96.56 261 GLN A N 1
ATOM 2080 C CA . GLN A 1 261 ? 36.381 -1.373 -72.856 1.00 96.56 261 GLN A CA 1
ATOM 2081 C C . GLN A 1 261 ? 35.840 -0.923 -74.218 1.00 96.56 261 GLN A C 1
ATOM 2083 O O . GLN A 1 261 ? 36.435 -1.261 -75.234 1.00 96.56 261 GLN A O 1
ATOM 2088 N N . ARG A 1 262 ? 34.771 -0.109 -74.260 1.00 96.00 262 ARG A N 1
ATOM 2089 C CA . ARG A 1 262 ? 34.284 0.488 -75.519 1.00 96.00 262 ARG A CA 1
ATOM 2090 C C . ARG A 1 262 ? 35.359 1.315 -76.220 1.00 96.00 262 ARG A C 1
ATOM 2092 O O . ARG A 1 262 ? 35.622 1.069 -77.386 1.00 96.00 262 ARG A O 1
ATOM 2099 N N . ARG A 1 263 ? 36.025 2.230 -75.508 1.00 95.12 263 ARG A N 1
ATOM 2100 C CA . ARG A 1 263 ? 37.103 3.048 -76.093 1.00 95.12 263 ARG A CA 1
ATOM 2101 C C . ARG A 1 263 ? 38.297 2.218 -76.555 1.00 95.12 263 ARG A C 1
ATOM 2103 O O . ARG A 1 263 ? 38.910 2.567 -77.553 1.00 95.12 263 ARG A O 1
ATOM 2110 N N . ALA A 1 264 ? 38.649 1.162 -75.821 1.00 96.19 264 ALA A N 1
ATOM 2111 C CA . ALA A 1 264 ? 39.721 0.253 -76.214 1.00 96.19 264 ALA A CA 1
ATOM 2112 C C . ALA A 1 264 ? 39.369 -0.462 -77.524 1.00 96.19 264 ALA A C 1
ATOM 2114 O O . ALA A 1 264 ? 40.165 -0.420 -78.454 1.00 96.19 264 ALA A O 1
ATOM 2115 N N . LYS A 1 265 ? 38.145 -0.999 -77.633 1.00 95.88 265 LYS A N 1
ATOM 2116 C CA . LYS A 1 265 ? 37.631 -1.600 -78.872 1.00 95.88 265 LYS A CA 1
ATOM 2117 C C . LYS A 1 265 ? 37.596 -0.601 -80.027 1.00 95.88 265 LYS A C 1
ATOM 2119 O O . LYS A 1 265 ? 38.149 -0.881 -81.075 1.00 95.88 265 LYS A O 1
ATOM 2124 N N . GLU A 1 266 ? 37.048 0.596 -79.816 1.00 94.56 266 GLU A N 1
ATOM 2125 C CA . GLU A 1 266 ? 37.036 1.660 -80.832 1.00 94.56 266 GLU A CA 1
ATOM 2126 C C . GLU A 1 266 ? 38.458 2.043 -81.280 1.00 94.56 266 GLU A C 1
ATOM 2128 O O . GLU A 1 266 ? 38.699 2.263 -82.464 1.00 94.56 266 GLU A O 1
ATOM 2133 N N . ALA A 1 267 ? 39.421 2.110 -80.355 1.00 93.44 267 ALA A N 1
ATOM 2134 C CA . ALA A 1 267 ? 40.817 2.384 -80.683 1.00 93.44 267 ALA A CA 1
ATOM 2135 C C . ALA A 1 267 ? 41.470 1.233 -81.464 1.00 93.44 267 ALA A C 1
ATOM 2137 O O . ALA A 1 267 ? 42.257 1.492 -82.373 1.00 93.44 267 ALA A O 1
ATOM 2138 N N . GLU A 1 268 ? 41.156 -0.020 -81.135 1.00 94.69 268 GLU A N 1
ATOM 2139 C CA . GLU A 1 268 ? 41.587 -1.195 -81.897 1.00 94.69 268 GLU A CA 1
ATOM 2140 C C . GLU A 1 268 ? 40.972 -1.213 -83.299 1.00 94.69 268 GLU A C 1
ATOM 2142 O O . GLU A 1 268 ? 41.707 -1.386 -84.267 1.00 94.69 268 GLU A O 1
ATOM 2147 N N . ASP A 1 269 ? 39.673 -0.947 -83.431 1.00 93.88 269 ASP A N 1
ATOM 2148 C CA . ASP A 1 269 ? 38.979 -0.853 -84.718 1.00 93.88 269 ASP A CA 1
ATOM 2149 C C . ASP A 1 269 ? 39.562 0.274 -85.578 1.00 93.88 269 ASP A C 1
ATOM 2151 O O . ASP A 1 269 ? 39.800 0.096 -86.770 1.00 93.88 269 ASP A O 1
ATOM 2155 N N . MET A 1 270 ? 39.873 1.428 -84.979 1.00 91.62 270 MET A N 1
ATOM 2156 C CA . MET A 1 270 ? 40.561 2.518 -85.674 1.00 91.62 270 MET A CA 1
ATOM 2157 C C . MET A 1 270 ? 41.977 2.128 -86.102 1.00 91.62 270 MET A C 1
ATOM 2159 O O . MET A 1 270 ? 42.380 2.467 -87.211 1.00 91.62 270 MET A O 1
ATOM 2163 N N . ARG A 1 271 ? 42.734 1.403 -85.266 1.00 91.88 271 ARG A N 1
ATOM 2164 C CA . ARG A 1 271 ? 44.053 0.873 -85.654 1.00 91.88 271 ARG A CA 1
ATOM 2165 C C . ARG A 1 271 ? 43.929 -0.095 -86.824 1.00 91.88 271 ARG A C 1
ATOM 2167 O O . ARG A 1 271 ? 44.697 0.036 -87.767 1.00 91.88 271 ARG A O 1
ATOM 2174 N N . ARG A 1 272 ? 42.955 -1.011 -86.790 1.00 93.19 272 ARG A N 1
ATOM 2175 C CA . ARG A 1 272 ? 42.671 -1.945 -87.892 1.00 93.19 272 ARG A CA 1
ATOM 2176 C C . ARG A 1 272 ? 42.360 -1.196 -89.183 1.00 93.19 272 ARG A C 1
ATOM 2178 O O . ARG A 1 272 ? 43.028 -1.443 -90.173 1.00 93.19 272 ARG A O 1
ATOM 2185 N N . ARG A 1 273 ? 41.472 -0.198 -89.143 1.00 92.50 273 ARG A N 1
ATOM 2186 C CA . ARG A 1 273 ? 41.172 0.660 -90.305 1.00 92.50 273 ARG A CA 1
ATOM 2187 C C . ARG A 1 273 ? 42.400 1.402 -90.829 1.00 92.50 273 ARG A C 1
ATOM 2189 O O . ARG A 1 273 ? 42.551 1.560 -92.032 1.00 92.50 273 ARG A O 1
ATOM 2196 N N . VAL A 1 274 ? 43.279 1.883 -89.946 1.00 92.06 274 VAL A N 1
ATOM 2197 C CA . VAL A 1 274 ? 44.539 2.525 -90.362 1.00 92.06 274 VAL A CA 1
ATOM 2198 C C . VAL A 1 274 ? 45.468 1.524 -91.043 1.00 92.06 274 VAL A C 1
ATOM 2200 O O . VAL A 1 274 ? 46.033 1.870 -92.074 1.00 92.06 274 VAL A O 1
ATOM 2203 N N . PHE A 1 275 ? 45.599 0.306 -90.513 1.00 92.69 275 PHE A N 1
ATOM 2204 C CA . PHE A 1 275 ? 46.363 -0.759 -91.168 1.00 92.69 275 PHE A CA 1
ATOM 2205 C C . PHE A 1 275 ? 45.765 -1.136 -92.526 1.00 92.69 275 PHE A C 1
ATOM 2207 O O . PHE A 1 275 ? 46.500 -1.185 -93.500 1.00 92.69 275 PHE A O 1
ATOM 2214 N N . GLU A 1 276 ? 44.444 -1.294 -92.626 1.00 93.00 276 GLU A N 1
ATOM 2215 C CA . GLU A 1 276 ? 43.753 -1.553 -93.897 1.00 93.00 276 GLU A CA 1
ATOM 2216 C C . GLU A 1 276 ? 44.020 -0.440 -94.924 1.00 93.00 276 GLU A C 1
ATOM 2218 O O . GLU A 1 276 ? 44.409 -0.727 -96.052 1.00 93.00 276 GLU A O 1
ATOM 2223 N N . MET A 1 277 ? 43.921 0.836 -94.527 1.00 91.38 277 MET A N 1
ATOM 2224 C CA . MET A 1 277 ? 44.262 1.968 -95.401 1.00 91.38 277 MET A CA 1
ATOM 2225 C C . MET A 1 277 ? 45.741 1.979 -95.810 1.00 91.38 277 MET A C 1
ATOM 2227 O O . MET A 1 277 ? 46.060 2.363 -96.933 1.00 91.38 277 MET A O 1
ATOM 2231 N N . GLN A 1 278 ? 46.652 1.606 -94.905 1.00 91.44 278 GLN A N 1
ATOM 2232 C CA . GLN A 1 278 ? 48.079 1.489 -95.214 1.00 91.44 278 GLN A CA 1
ATOM 2233 C C . GLN A 1 278 ? 48.342 0.355 -96.205 1.00 91.44 278 GLN A C 1
ATOM 2235 O O . GLN A 1 278 ? 49.106 0.556 -97.146 1.00 91.44 278 GLN A O 1
ATOM 2240 N N . ASP A 1 279 ? 47.691 -0.794 -96.029 1.00 93.25 279 ASP A N 1
ATOM 2241 C CA . ASP A 1 279 ? 47.782 -1.935 -96.937 1.00 93.25 279 ASP A CA 1
ATOM 2242 C C . ASP A 1 279 ? 47.216 -1.587 -98.318 1.00 93.25 279 ASP A C 1
ATOM 2244 O O . ASP A 1 279 ? 47.845 -1.886 -99.335 1.00 93.25 279 ASP A O 1
ATOM 2248 N N . ASP A 1 280 ? 46.073 -0.903 -98.379 1.00 93.00 280 ASP A N 1
ATOM 2249 C CA . ASP A 1 280 ? 45.483 -0.432 -99.634 1.00 93.00 280 ASP A CA 1
ATOM 2250 C C . ASP A 1 280 ? 46.379 0.601 -100.329 1.00 93.00 280 ASP A C 1
ATOM 2252 O O . ASP A 1 280 ? 46.675 0.464 -101.518 1.00 93.00 280 ASP A O 1
ATOM 2256 N N . ALA A 1 281 ? 46.921 1.571 -99.586 1.00 92.38 281 ALA A N 1
ATOM 2257 C CA . ALA A 1 281 ? 47.890 2.526 -100.120 1.00 92.38 281 ALA A CA 1
ATOM 2258 C C . ALA A 1 281 ? 49.172 1.831 -100.613 1.00 92.38 281 ALA A C 1
ATOM 2260 O O . ALA A 1 281 ? 49.703 2.180 -101.668 1.00 92.38 281 ALA A O 1
ATOM 2261 N N . ALA A 1 282 ? 49.669 0.822 -99.889 1.00 92.88 282 ALA A N 1
ATOM 2262 C CA . ALA A 1 282 ? 50.822 0.029 -100.303 1.00 92.88 282 ALA A CA 1
ATOM 2263 C C . ALA A 1 282 ? 50.532 -0.751 -101.594 1.00 92.88 282 ALA A C 1
ATOM 2265 O O . ALA A 1 282 ? 51.376 -0.769 -102.494 1.00 92.88 282 ALA A O 1
ATOM 2266 N N . ARG A 1 283 ? 49.336 -1.341 -101.732 1.00 93.25 283 ARG A N 1
ATOM 2267 C CA . ARG A 1 283 ? 48.884 -1.990 -102.976 1.00 93.25 283 ARG A CA 1
ATOM 2268 C C . ARG A 1 283 ? 48.827 -1.000 -104.137 1.00 93.25 283 ARG A C 1
ATOM 2270 O O . ARG A 1 283 ? 49.296 -1.336 -105.225 1.00 93.25 283 ARG A O 1
ATOM 2277 N N . ASP A 1 284 ? 48.315 0.209 -103.922 1.00 92.12 284 ASP A N 1
ATOM 2278 C CA . ASP A 1 284 ? 48.256 1.250 -104.954 1.00 92.12 284 ASP A CA 1
ATOM 2279 C C . ASP A 1 284 ? 49.649 1.737 -105.374 1.00 92.12 284 ASP A C 1
ATOM 2281 O O . ASP A 1 284 ? 49.924 1.843 -106.572 1.00 92.12 284 ASP A O 1
ATOM 2285 N N . ILE A 1 285 ? 50.570 1.938 -104.423 1.00 90.25 285 ILE A N 1
ATOM 2286 C CA . ILE A 1 285 ? 51.978 2.261 -104.710 1.00 90.25 285 ILE A CA 1
ATOM 2287 C C . ILE A 1 285 ? 52.631 1.131 -105.509 1.00 90.25 285 ILE A C 1
ATOM 2289 O O . ILE A 1 285 ? 53.271 1.388 -106.529 1.00 90.25 285 ILE A O 1
ATOM 2293 N N . GLN A 1 286 ? 52.458 -0.126 -105.092 1.00 91.69 286 GLN A N 1
ATOM 2294 C CA . GLN A 1 286 ? 52.997 -1.279 -105.814 1.00 91.69 286 GLN A CA 1
ATOM 2295 C C . GLN A 1 286 ? 52.414 -1.385 -107.227 1.00 91.69 286 GLN A C 1
ATOM 2297 O O . GLN A 1 286 ? 53.156 -1.646 -108.174 1.00 91.69 286 GLN A O 1
ATOM 2302 N N . ARG A 1 287 ? 51.108 -1.148 -107.399 1.00 91.62 287 ARG A N 1
ATOM 2303 C CA . ARG A 1 287 ? 50.442 -1.113 -108.709 1.00 91.62 287 ARG A CA 1
ATOM 2304 C C . ARG A 1 287 ? 51.017 -0.000 -109.587 1.00 91.62 287 ARG A C 1
ATOM 2306 O O . ARG A 1 287 ? 51.334 -0.256 -110.751 1.00 91.62 287 ARG A O 1
ATOM 2313 N N . ALA A 1 288 ? 51.204 1.202 -109.043 1.00 90.62 288 ALA A N 1
ATOM 2314 C CA . ALA A 1 288 ? 51.798 2.334 -109.750 1.00 90.62 288 ALA A CA 1
ATOM 2315 C C . ALA A 1 288 ? 53.262 2.072 -110.139 1.00 90.62 288 ALA A C 1
ATOM 2317 O O . ALA A 1 288 ? 53.633 2.321 -111.286 1.00 90.62 288 ALA A O 1
ATOM 2318 N N . LEU A 1 289 ? 54.069 1.512 -109.228 1.00 92.19 289 LEU A N 1
ATOM 2319 C CA . LEU A 1 289 ? 55.458 1.115 -109.476 1.00 92.19 289 LEU A CA 1
ATOM 2320 C C . LEU A 1 289 ? 55.554 0.036 -110.553 1.00 92.19 289 LEU A C 1
ATOM 2322 O O . LEU A 1 289 ? 56.310 0.207 -111.502 1.00 92.19 289 LEU A O 1
ATOM 2326 N N . ARG A 1 290 ? 54.760 -1.040 -110.463 1.00 91.56 290 ARG A N 1
ATOM 2327 C CA . ARG A 1 290 ? 54.704 -2.088 -111.499 1.00 91.56 290 ARG A CA 1
ATOM 2328 C C . ARG A 1 290 ? 54.304 -1.509 -112.853 1.00 91.56 290 ARG A C 1
ATOM 2330 O O . ARG A 1 290 ? 54.955 -1.799 -113.848 1.00 91.56 290 ARG A O 1
ATOM 2337 N N . SER A 1 291 ? 53.298 -0.634 -112.878 1.00 88.88 291 SER A N 1
ATOM 2338 C CA . SER A 1 291 ? 52.876 0.063 -114.101 1.00 88.88 291 SER A CA 1
ATOM 2339 C C . SER A 1 291 ? 53.971 0.988 -114.647 1.00 88.88 291 SER A C 1
ATOM 2341 O O . SER A 1 291 ? 54.144 1.096 -115.855 1.00 88.88 291 SER A O 1
ATOM 2343 N N . HIS A 1 292 ? 54.725 1.671 -113.779 1.00 90.62 292 HIS A N 1
ATOM 2344 C CA . HIS A 1 292 ? 55.854 2.511 -114.180 1.00 90.62 292 HIS A CA 1
ATOM 2345 C C . HIS A 1 292 ? 57.014 1.679 -114.733 1.00 90.62 292 HIS A C 1
ATOM 2347 O O . HIS A 1 292 ? 57.557 2.045 -115.769 1.00 90.62 292 HIS A O 1
ATOM 2353 N N . ILE A 1 293 ? 57.361 0.559 -114.091 1.00 88.88 293 ILE A N 1
ATOM 2354 C CA . ILE A 1 293 ? 58.372 -0.390 -114.577 1.00 88.88 293 ILE A CA 1
ATOM 2355 C C . ILE A 1 293 ? 57.955 -0.952 -115.939 1.00 88.88 293 ILE A C 1
ATOM 2357 O O . ILE A 1 293 ? 58.770 -0.926 -116.854 1.00 88.88 293 ILE A O 1
ATOM 2361 N N . ALA A 1 294 ? 56.695 -1.374 -116.104 1.00 85.38 294 ALA A N 1
ATOM 2362 C CA . ALA A 1 294 ? 56.159 -1.842 -117.383 1.00 85.38 294 ALA A CA 1
ATOM 2363 C C . ALA A 1 294 ? 56.291 -0.771 -118.480 1.00 85.38 294 ALA A C 1
ATOM 2365 O O . ALA A 1 294 ? 56.901 -1.027 -119.511 1.00 85.38 294 ALA A O 1
ATOM 2366 N N . ARG A 1 295 ? 55.851 0.469 -118.215 1.00 84.12 295 ARG A N 1
ATOM 2367 C CA . ARG A 1 295 ? 56.014 1.598 -119.152 1.00 84.12 295 ARG A CA 1
ATOM 2368 C C . ARG A 1 295 ? 57.477 1.963 -119.420 1.00 84.12 295 ARG A C 1
ATOM 2370 O O . ARG A 1 295 ? 57.809 2.400 -120.515 1.00 84.12 295 ARG A O 1
ATOM 2377 N N . LYS A 1 296 ? 58.367 1.846 -118.429 1.00 84.75 296 LYS A N 1
ATOM 2378 C CA . LYS A 1 296 ? 59.808 2.096 -118.595 1.00 84.75 296 LYS A CA 1
ATOM 2379 C C . LYS A 1 296 ? 60.449 1.018 -119.468 1.00 84.75 296 LYS A C 1
ATOM 2381 O O . LYS A 1 296 ? 61.256 1.365 -120.321 1.00 84.75 296 LYS A O 1
ATOM 2386 N N . LEU A 1 297 ? 60.075 -0.248 -119.278 1.00 78.19 297 LEU A N 1
ATOM 2387 C CA . LEU A 1 297 ? 60.482 -1.361 -120.136 1.00 78.19 297 LEU A CA 1
ATOM 2388 C C . LEU A 1 297 ? 59.960 -1.173 -121.565 1.00 78.19 297 LEU A C 1
ATOM 2390 O O . LEU A 1 297 ? 60.750 -1.281 -122.493 1.00 78.19 297 LEU A O 1
ATOM 2394 N N . GLU A 1 298 ? 58.694 -0.786 -121.750 1.00 73.56 298 GLU A N 1
ATOM 2395 C CA . GLU A 1 298 ? 58.148 -0.431 -123.071 1.00 73.56 298 GLU A CA 1
ATOM 2396 C C . GLU A 1 298 ? 58.926 0.722 -123.718 1.00 73.56 298 GLU A C 1
ATOM 2398 O O . GLU A 1 298 ? 59.283 0.632 -124.886 1.00 73.56 298 GLU A O 1
ATOM 2403 N N . ARG A 1 299 ? 59.272 1.781 -122.968 1.00 67.75 299 ARG A N 1
ATOM 2404 C CA . ARG A 1 299 ? 60.134 2.871 -123.469 1.00 67.75 299 ARG A CA 1
ATOM 2405 C C . ARG A 1 299 ? 61.532 2.381 -123.844 1.00 67.75 299 ARG A C 1
ATOM 2407 O O . ARG A 1 299 ? 62.035 2.770 -124.885 1.00 67.75 299 ARG A O 1
ATOM 2414 N N . GLN A 1 300 ? 62.144 1.504 -123.047 1.00 61.53 300 GLN A N 1
ATOM 2415 C CA . GLN A 1 300 ? 63.441 0.896 -123.377 1.00 61.53 300 GLN A CA 1
ATOM 2416 C C . GLN A 1 300 ? 63.371 -0.010 -124.613 1.00 61.53 300 GLN A C 1
ATOM 2418 O O . GLN A 1 300 ? 64.341 -0.080 -125.359 1.00 61.53 300 GLN A O 1
ATOM 2423 N N . GLN A 1 301 ? 62.229 -0.652 -124.860 1.00 59.16 301 GLN A N 1
ATOM 2424 C CA . GLN A 1 301 ? 61.961 -1.393 -126.095 1.00 59.16 301 GLN A CA 1
ATOM 2425 C C . GLN A 1 301 ? 61.585 -0.475 -127.273 1.00 59.16 301 GLN A C 1
ATOM 2427 O O . GLN A 1 301 ? 61.695 -0.896 -128.419 1.00 59.16 301 GLN A O 1
ATOM 2432 N N . SER A 1 302 ? 61.191 0.777 -127.011 1.00 51.78 302 SER A N 1
ATOM 2433 C CA . SER A 1 302 ? 60.690 1.722 -128.022 1.00 51.78 302 SER A CA 1
ATOM 2434 C C . SER A 1 302 ? 61.659 2.849 -128.402 1.00 51.78 302 SER A C 1
ATOM 2436 O O . SER A 1 302 ? 61.326 3.631 -129.285 1.00 51.78 302 SER A O 1
ATOM 2438 N N . THR A 1 303 ? 62.842 2.984 -127.786 1.00 41.69 303 THR A N 1
ATOM 2439 C CA . THR A 1 303 ? 63.769 4.082 -128.130 1.00 41.69 303 THR A CA 1
ATOM 2440 C C . THR A 1 303 ? 65.239 3.668 -128.136 1.00 41.69 303 THR A C 1
ATOM 2442 O O . THR A 1 303 ? 65.989 3.917 -127.192 1.00 41.69 303 THR A O 1
ATOM 2445 N N . THR A 1 304 ? 65.679 3.132 -129.271 1.00 40.31 304 THR A N 1
ATOM 2446 C CA . THR A 1 304 ? 67.008 3.386 -129.836 1.00 40.31 304 THR A CA 1
ATOM 2447 C C . THR A 1 304 ? 67.027 4.784 -130.464 1.00 40.31 304 THR A C 1
ATOM 2449 O O . THR A 1 304 ? 66.863 4.893 -131.671 1.00 40.31 304 THR A O 1
ATOM 2452 N N . SER A 1 305 ? 67.180 5.851 -129.669 1.00 33.66 305 SER A N 1
ATOM 2453 C CA . SER A 1 305 ? 67.735 7.142 -130.132 1.00 33.66 305 SER A CA 1
ATOM 2454 C C . SER A 1 305 ? 67.658 8.243 -129.068 1.00 33.66 305 SER A C 1
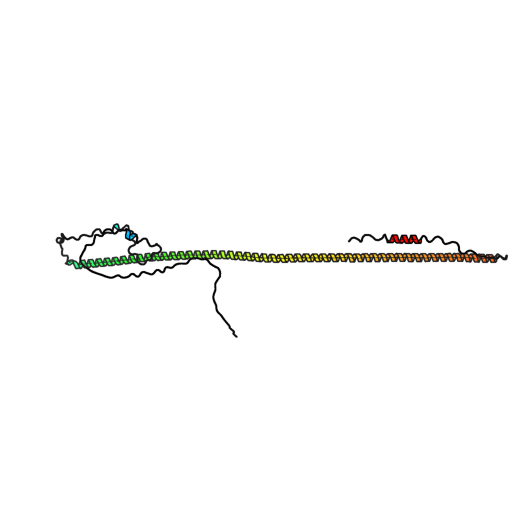ATOM 2456 O O . SER A 1 305 ? 66.596 8.487 -128.502 1.00 33.66 305 SER A O 1
ATOM 2458 N N . SER A 1 306 ? 68.759 8.993 -128.971 1.00 33.44 306 SER A N 1
ATOM 2459 C CA . SER A 1 306 ? 68.846 10.410 -128.581 1.00 33.44 306 SER A CA 1
ATOM 2460 C C . SER A 1 306 ? 68.995 10.764 -127.092 1.00 33.44 306 SER A C 1
ATOM 2462 O O . SER A 1 306 ? 68.043 11.050 -126.378 1.00 33.44 306 SER A O 1
ATOM 2464 N N . SER A 1 307 ? 70.263 10.733 -126.669 1.00 32.19 307 SER A N 1
ATOM 2465 C CA . SER A 1 307 ? 71.037 11.809 -126.014 1.00 32.19 307 SER A CA 1
ATOM 2466 C C . SER A 1 307 ? 70.358 12.881 -125.137 1.00 32.19 307 SER A C 1
ATOM 2468 O O . SER A 1 307 ? 69.521 13.636 -125.613 1.00 32.19 307 SER A O 1
ATOM 2470 N N . SER A 1 308 ? 70.969 13.049 -123.953 1.00 32.44 308 SER A N 1
ATOM 2471 C CA . SER A 1 308 ? 71.445 14.318 -123.356 1.00 32.44 308 SER A CA 1
ATOM 2472 C C . SER A 1 308 ? 70.423 15.421 -123.056 1.00 32.44 308 SER A C 1
ATOM 2474 O O . SER A 1 308 ? 69.914 16.046 -123.971 1.00 32.44 308 SER A O 1
ATOM 2476 N N . ASP A 1 309 ? 70.234 15.770 -121.780 1.00 37.34 309 ASP A N 1
ATOM 2477 C CA . ASP A 1 309 ? 70.996 16.894 -121.216 1.00 37.34 309 ASP A CA 1
ATOM 2478 C C . ASP A 1 309 ? 70.918 16.933 -119.687 1.00 37.34 309 ASP A C 1
ATOM 2480 O O . ASP A 1 309 ? 69.925 16.525 -119.076 1.00 37.34 309 ASP A O 1
ATOM 2484 N N . LYS A 1 310 ? 72.021 17.365 -119.082 1.00 35.81 310 LYS A N 1
ATOM 2485 C CA . LYS A 1 310 ? 72.177 17.600 -117.646 1.00 35.81 310 LYS A CA 1
ATOM 2486 C C . LYS A 1 310 ? 71.848 19.059 -117.332 1.00 35.81 310 LYS A C 1
ATOM 2488 O O . LYS A 1 310 ? 72.003 19.908 -118.196 1.00 35.81 310 LYS A O 1
ATOM 2493 N N . ASP A 1 311 ? 71.399 19.288 -116.098 1.00 38.75 311 ASP A N 1
ATOM 2494 C CA . ASP A 1 311 ? 71.784 20.378 -115.176 1.00 38.75 311 ASP A CA 1
ATOM 2495 C C . ASP A 1 311 ? 70.620 20.596 -114.189 1.00 38.75 311 ASP A C 1
ATOM 2497 O O . ASP A 1 311 ? 69.465 20.742 -114.576 1.00 38.75 311 ASP A O 1
ATOM 2501 N N . ASP A 1 312 ? 70.772 20.251 -112.913 1.00 38.56 312 ASP A N 1
ATOM 2502 C CA . ASP A 1 312 ? 71.431 20.984 -111.821 1.00 38.56 312 ASP A CA 1
ATOM 2503 C C . ASP A 1 312 ? 70.523 22.018 -111.126 1.00 38.56 312 ASP A C 1
ATOM 2505 O O . ASP A 1 312 ? 69.759 22.752 -111.739 1.00 38.56 312 ASP A O 1
ATOM 2509 N N . PHE A 1 313 ? 70.699 22.082 -109.802 1.00 37.16 313 PHE A N 1
ATOM 2510 C CA . PHE A 1 313 ? 70.358 23.191 -108.899 1.00 37.16 313 PHE A CA 1
ATOM 2511 C C . PHE A 1 313 ? 68.966 23.292 -108.221 1.00 37.16 313 PHE A C 1
ATOM 2513 O O . PHE A 1 313 ? 67.994 23.828 -108.737 1.00 37.16 313 PHE A O 1
ATOM 2520 N N . LYS A 1 314 ? 68.963 22.821 -106.959 1.00 36.53 314 LYS A N 1
ATOM 2521 C CA . LYS A 1 314 ? 68.631 23.553 -105.710 1.00 36.53 314 LYS A CA 1
ATOM 2522 C C . LYS A 1 314 ? 67.460 24.553 -105.709 1.00 36.53 314 LYS A C 1
ATOM 2524 O O . LYS A 1 314 ? 67.561 25.626 -106.279 1.00 36.53 314 LYS A O 1
ATOM 2529 N N . ASP A 1 315 ? 66.438 24.216 -104.911 1.00 41.66 315 ASP A N 1
ATOM 2530 C CA . ASP A 1 315 ? 65.835 25.036 -103.829 1.00 41.66 315 ASP A CA 1
ATOM 2531 C C . ASP A 1 315 ? 64.346 24.699 -103.652 1.00 41.66 315 ASP A C 1
ATOM 2533 O O . ASP A 1 315 ? 63.471 25.368 -104.183 1.00 41.66 315 ASP A O 1
ATOM 2537 N N . TYR A 1 316 ? 64.027 23.649 -102.885 1.00 46.03 316 TYR A N 1
ATOM 2538 C CA . TYR A 1 316 ? 62.638 23.355 -102.490 1.00 46.03 316 TYR A CA 1
ATOM 2539 C C . TYR A 1 3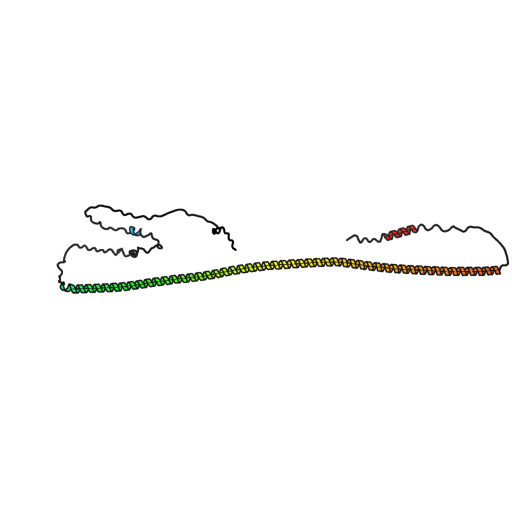16 ? 62.569 22.676 -101.115 1.00 46.03 316 TYR A C 1
ATOM 2541 O O . TYR A 1 316 ? 61.950 21.633 -100.925 1.00 46.03 316 TYR A O 1
ATOM 2549 N N . TYR A 1 317 ? 63.222 23.274 -100.119 1.00 45.31 317 TYR A N 1
ATOM 2550 C CA . TYR A 1 317 ? 62.995 22.929 -98.719 1.00 45.31 317 TYR A CA 1
ATOM 2551 C C . TYR A 1 317 ? 62.807 24.209 -97.894 1.00 45.31 317 TYR A C 1
ATOM 2553 O O . TYR A 1 317 ? 63.684 25.061 -97.846 1.00 45.31 317 TYR A O 1
ATOM 2561 N N . TYR A 1 318 ? 61.654 24.277 -97.216 1.00 44.03 318 TYR A N 1
ATOM 2562 C CA . TYR A 1 318 ? 61.241 25.233 -96.175 1.00 44.03 318 TYR A CA 1
ATOM 2563 C C . TYR A 1 318 ? 60.685 26.606 -96.593 1.00 44.03 318 TYR A C 1
ATOM 2565 O O . TYR A 1 318 ? 61.335 27.621 -96.394 1.00 44.03 318 TYR A O 1
ATOM 2573 N N . ALA A 1 319 ? 59.398 26.666 -96.963 1.00 44.19 319 ALA A N 1
ATOM 2574 C CA . ALA A 1 319 ? 58.524 27.788 -96.576 1.00 44.19 319 ALA A CA 1
ATOM 2575 C C . ALA A 1 319 ? 57.043 27.488 -96.863 1.00 44.19 319 ALA A C 1
ATOM 2577 O O . ALA A 1 319 ? 56.541 27.826 -97.926 1.00 44.19 319 ALA A O 1
ATOM 2578 N N . THR A 1 320 ? 56.327 26.857 -95.924 1.00 46.09 320 THR A N 1
ATOM 2579 C CA . THR A 1 320 ? 54.888 27.110 -95.647 1.00 46.09 320 THR A CA 1
ATOM 2580 C C . THR A 1 320 ? 54.369 26.137 -94.587 1.00 46.09 320 THR A C 1
ATOM 2582 O O . THR A 1 320 ? 53.767 25.116 -94.896 1.00 46.09 320 THR A O 1
ATOM 2585 N N . ARG A 1 321 ? 54.567 26.459 -93.302 1.00 45.53 321 ARG A N 1
ATOM 2586 C CA . ARG A 1 321 ? 53.607 26.137 -92.222 1.00 45.53 321 ARG A CA 1
ATOM 2587 C C . ARG A 1 321 ? 54.123 26.644 -90.883 1.00 45.53 321 ARG A C 1
ATOM 2589 O O . ARG A 1 321 ? 54.922 25.991 -90.225 1.00 45.53 321 ARG A O 1
ATOM 2596 N N . GLY A 1 322 ? 53.626 27.795 -90.444 1.00 48.88 322 GLY A N 1
ATOM 2597 C CA . GLY A 1 322 ? 54.006 28.294 -89.126 1.00 48.88 322 GLY A CA 1
ATOM 2598 C C . GLY A 1 322 ? 53.354 29.600 -88.711 1.00 48.88 322 GLY A C 1
ATOM 2599 O O . GLY A 1 322 ? 54.075 30.519 -88.363 1.00 48.88 322 GLY A O 1
ATOM 2600 N N . ALA A 1 323 ? 52.019 29.714 -88.727 1.00 48.53 323 ALA A N 1
ATOM 2601 C CA . ALA A 1 323 ? 51.373 30.894 -88.131 1.00 48.53 323 ALA A CA 1
ATOM 2602 C C . ALA A 1 323 ? 49.901 30.735 -87.700 1.00 48.53 323 ALA A C 1
ATOM 2604 O O . ALA A 1 323 ? 49.169 31.714 -87.725 1.00 48.53 323 ALA A O 1
ATOM 2605 N N . ARG A 1 324 ? 49.411 29.559 -87.274 1.00 52.75 324 ARG A N 1
ATOM 2606 C CA . ARG A 1 324 ? 48.076 29.459 -86.625 1.00 52.75 324 ARG A CA 1
ATOM 2607 C C . ARG A 1 324 ? 47.986 28.316 -85.609 1.00 52.75 324 ARG A C 1
ATOM 2609 O O . ARG A 1 324 ? 47.288 27.345 -85.848 1.00 52.75 324 ARG A O 1
ATOM 2616 N N . SER A 1 325 ? 48.668 28.410 -84.462 1.00 49.97 325 SER A N 1
ATOM 2617 C CA . SER A 1 325 ? 48.375 27.501 -83.329 1.00 49.97 325 SER A CA 1
ATOM 2618 C C . SER A 1 325 ? 48.886 27.990 -81.963 1.00 49.97 325 SER A C 1
ATOM 2620 O O . SER A 1 325 ? 49.521 27.245 -81.219 1.00 49.97 325 SER A O 1
ATOM 2622 N N . ARG A 1 326 ? 48.623 29.251 -81.588 1.00 50.84 326 ARG A N 1
ATOM 2623 C CA . ARG A 1 326 ? 48.851 29.712 -80.197 1.00 50.84 326 ARG A CA 1
ATOM 2624 C C . ARG A 1 326 ? 47.642 30.353 -79.501 1.00 50.84 326 ARG A C 1
ATOM 2626 O O . ARG A 1 326 ? 47.716 30.595 -78.303 1.00 50.84 326 ARG A O 1
ATOM 2633 N N . ARG A 1 327 ? 46.494 30.535 -80.172 1.00 52.34 327 ARG A N 1
ATOM 2634 C CA . ARG A 1 327 ? 45.266 31.069 -79.532 1.00 52.34 327 ARG A CA 1
ATOM 2635 C C . ARG A 1 327 ? 44.282 30.017 -78.996 1.00 52.34 327 ARG A C 1
ATOM 2637 O O . ARG A 1 327 ? 43.397 30.371 -78.229 1.00 52.34 327 ARG A O 1
ATOM 2644 N N . THR A 1 328 ? 44.451 28.732 -79.306 1.00 57.28 328 THR A N 1
ATOM 2645 C CA . THR A 1 328 ? 43.498 27.668 -78.916 1.00 57.28 328 THR A CA 1
ATOM 2646 C C . THR A 1 328 ? 43.824 26.969 -77.589 1.00 57.28 328 THR A C 1
ATOM 2648 O O . THR A 1 328 ? 42.934 26.395 -76.968 1.00 57.28 328 THR A O 1
ATOM 2651 N N . LEU A 1 329 ? 45.060 27.059 -77.081 1.00 55.53 329 LEU A N 1
ATOM 2652 C CA . LEU A 1 329 ? 45.426 26.478 -75.776 1.00 55.53 329 LEU A CA 1
ATOM 2653 C C . LEU A 1 329 ? 45.010 27.349 -74.577 1.00 55.53 329 LEU A C 1
ATOM 2655 O O . LEU A 1 329 ? 44.796 26.826 -73.481 1.00 55.53 329 LEU A O 1
ATOM 2659 N N . ALA A 1 330 ? 44.845 28.661 -74.773 1.00 56.34 330 ALA A N 1
ATOM 2660 C CA . ALA A 1 330 ? 44.397 29.575 -73.721 1.00 56.34 330 ALA A CA 1
ATOM 2661 C C . ALA A 1 330 ? 42.877 29.486 -73.469 1.00 56.34 330 ALA A C 1
ATOM 2663 O O . ALA A 1 330 ? 42.446 29.518 -72.315 1.00 56.34 330 ALA A O 1
ATOM 2664 N N . SER A 1 331 ? 42.063 29.288 -74.515 1.00 58.72 331 SER A N 1
ATOM 2665 C CA . SER A 1 331 ? 40.607 29.114 -74.372 1.00 58.72 331 SER A CA 1
ATOM 2666 C C . SER A 1 331 ? 40.237 27.762 -73.747 1.00 58.72 331 SER A C 1
ATOM 2668 O O . SER A 1 331 ? 39.325 27.691 -72.923 1.00 58.72 331 SER A O 1
ATOM 2670 N N . LEU A 1 332 ? 41.005 26.702 -74.026 1.00 57.22 332 LEU A N 1
ATOM 2671 C CA . LEU A 1 332 ? 40.761 25.372 -73.456 1.00 57.22 332 LEU A CA 1
ATOM 2672 C C . LEU A 1 332 ? 41.081 25.284 -71.950 1.00 57.22 332 LEU A C 1
ATOM 2674 O O . LEU A 1 332 ? 40.466 24.496 -71.228 1.00 57.22 332 LEU A O 1
ATOM 2678 N N . ARG A 1 333 ? 42.023 26.101 -71.452 1.00 59.03 333 ARG A N 1
ATOM 2679 C CA . ARG A 1 333 ? 42.360 26.169 -70.018 1.00 59.03 333 ARG A CA 1
ATOM 2680 C C . ARG A 1 333 ? 41.348 26.985 -69.201 1.00 59.03 333 ARG A C 1
ATOM 2682 O O . ARG A 1 333 ? 41.102 26.616 -68.055 1.00 59.03 333 ARG A O 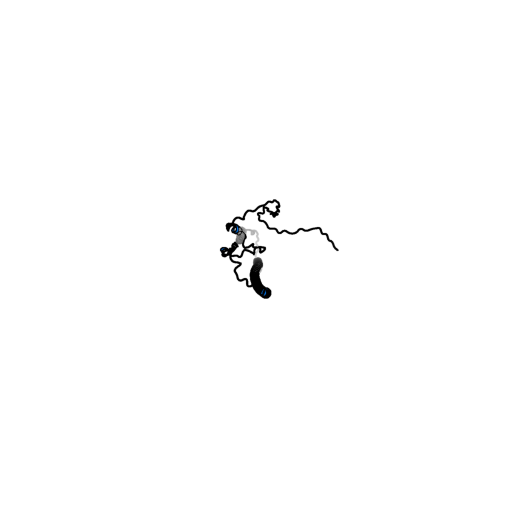1
ATOM 2689 N N . ARG A 1 334 ? 40.700 28.012 -69.775 1.00 58.41 334 ARG A N 1
ATOM 2690 C CA . ARG A 1 334 ? 39.590 28.734 -69.111 1.00 58.41 334 ARG A CA 1
ATOM 2691 C C . ARG A 1 334 ? 38.322 27.879 -69.002 1.00 58.41 334 ARG A C 1
ATOM 2693 O O . ARG A 1 334 ? 37.787 27.745 -67.905 1.00 58.41 334 ARG A O 1
ATOM 2700 N N . ALA A 1 335 ? 37.939 27.171 -70.068 1.00 59.16 335 ALA A N 1
ATOM 2701 C CA . ALA A 1 335 ? 36.750 26.308 -70.062 1.00 59.16 335 ALA A CA 1
ATOM 2702 C C . ALA A 1 335 ? 36.830 25.122 -69.070 1.00 59.16 335 ALA A C 1
ATOM 2704 O O . ALA A 1 335 ? 35.802 24.597 -68.637 1.00 59.16 335 ALA A O 1
ATOM 2705 N N . LYS A 1 336 ? 38.043 24.691 -68.678 1.00 58.03 336 LYS A N 1
ATOM 2706 C CA . LYS A 1 336 ? 38.236 23.659 -67.642 1.00 58.03 336 LYS A CA 1
ATOM 2707 C C . LYS A 1 336 ? 38.119 24.184 -66.205 1.00 58.03 336 LYS A C 1
ATOM 2709 O O . LYS A 1 336 ? 37.753 23.392 -65.343 1.00 58.03 336 LYS A O 1
ATOM 2714 N N . ARG A 1 337 ? 38.391 25.470 -65.938 1.00 57.56 337 ARG A N 1
ATOM 2715 C CA . ARG A 1 337 ? 38.265 26.060 -64.588 1.00 57.56 337 ARG A CA 1
ATOM 2716 C C . ARG A 1 337 ? 36.825 26.442 -64.236 1.00 57.56 337 ARG A C 1
ATOM 2718 O O . ARG A 1 337 ? 36.427 26.272 -63.089 1.00 57.56 337 ARG A O 1
ATOM 2725 N N . GLU A 1 338 ? 36.017 26.873 -65.202 1.00 55.94 338 GLU A N 1
ATOM 2726 C CA . GLU A 1 338 ? 34.615 27.242 -64.931 1.00 55.94 338 GLU A CA 1
ATOM 2727 C C . GLU A 1 338 ? 33.730 26.025 -64.604 1.00 55.94 338 GLU A C 1
ATOM 2729 O O . GLU A 1 338 ? 32.863 26.097 -63.735 1.00 55.94 338 GLU A O 1
ATOM 2734 N N . LYS A 1 339 ? 34.007 24.851 -65.191 1.00 57.34 339 LYS A N 1
ATOM 2735 C CA . LYS A 1 339 ? 33.250 23.619 -64.892 1.00 57.34 339 LYS A CA 1
ATOM 2736 C C . LYS A 1 339 ? 33.585 22.979 -63.538 1.00 57.34 339 LYS A C 1
ATOM 2738 O O . LYS A 1 339 ? 32.798 22.163 -63.064 1.00 57.34 339 LYS A O 1
ATOM 2743 N N . SER A 1 340 ? 34.715 23.323 -62.913 1.00 53.75 340 SER A N 1
ATOM 2744 C CA . SER A 1 340 ? 35.078 22.815 -61.579 1.00 53.75 340 SER A CA 1
ATOM 2745 C C . SER A 1 340 ? 34.506 23.641 -60.424 1.00 53.75 340 SER A C 1
ATOM 2747 O O . SER A 1 340 ? 34.493 23.149 -59.303 1.00 53.75 340 SER A O 1
ATOM 2749 N N . ILE A 1 341 ? 34.015 24.860 -60.678 1.00 55.84 341 ILE A N 1
ATOM 2750 C CA . ILE A 1 341 ? 33.468 25.747 -59.634 1.00 55.84 341 ILE A CA 1
ATOM 2751 C C . ILE A 1 341 ? 31.935 25.608 -59.523 1.00 55.84 341 ILE A C 1
ATOM 2753 O O . ILE A 1 341 ? 31.380 25.737 -58.438 1.00 55.84 341 ILE A O 1
ATOM 2757 N N . ALA A 1 342 ? 31.240 25.212 -60.594 1.00 54.53 342 ALA A N 1
ATOM 2758 C CA . ALA A 1 342 ? 29.775 25.082 -60.620 1.00 54.53 342 ALA A CA 1
ATOM 2759 C C . ALA A 1 342 ? 29.196 23.784 -59.992 1.00 54.53 342 ALA A C 1
ATOM 2761 O O . ALA A 1 342 ? 28.039 23.449 -60.233 1.00 54.53 342 ALA A O 1
ATOM 2762 N N . ARG A 1 343 ? 29.975 23.007 -59.220 1.00 51.84 343 ARG A N 1
ATOM 2763 C CA . ARG A 1 343 ? 29.536 21.720 -58.624 1.00 51.84 343 ARG A CA 1
ATOM 2764 C C . ARG A 1 343 ? 29.789 21.602 -57.119 1.00 51.84 343 ARG A C 1
ATOM 2766 O O . ARG A 1 343 ? 30.021 20.504 -56.621 1.00 51.84 343 ARG A O 1
ATOM 2773 N N . ILE A 1 344 ? 29.722 22.709 -56.387 1.00 53.56 344 ILE A N 1
ATOM 2774 C CA . ILE A 1 344 ? 29.593 22.660 -54.926 1.00 53.56 344 ILE A CA 1
ATOM 2775 C C . ILE A 1 344 ? 28.129 22.981 -54.596 1.00 53.56 344 ILE A C 1
ATOM 2777 O O . ILE A 1 344 ? 27.747 24.148 -54.642 1.00 53.56 344 ILE A O 1
ATOM 2781 N N . PRO A 1 345 ? 27.271 21.982 -54.325 1.00 52.88 345 PRO A N 1
ATOM 2782 C CA . PRO A 1 345 ? 25.930 22.256 -53.835 1.00 52.88 345 PRO A CA 1
ATOM 2783 C C . PRO A 1 345 ? 26.014 22.844 -52.418 1.00 52.88 345 PRO A C 1
ATOM 2785 O O . PRO A 1 345 ? 26.490 22.194 -51.489 1.00 52.88 345 PRO A O 1
ATOM 2788 N N . LEU A 1 346 ? 25.520 24.075 -52.264 1.00 53.31 346 LEU A N 1
ATOM 2789 C CA . LEU A 1 346 ? 25.312 24.816 -51.009 1.00 53.31 346 LEU A CA 1
ATOM 2790 C C . LEU A 1 346 ? 24.186 24.197 -50.147 1.00 53.31 346 LEU A C 1
ATOM 2792 O O . LEU A 1 346 ? 23.272 24.886 -49.709 1.00 53.31 346 LEU A O 1
ATOM 2796 N N . ALA A 1 347 ? 24.225 22.884 -49.914 1.00 50.44 347 ALA A N 1
ATOM 2797 C CA . ALA A 1 347 ? 23.199 22.160 -49.156 1.00 50.44 347 ALA A CA 1
ATOM 2798 C C . ALA A 1 347 ? 23.748 21.399 -47.931 1.00 50.44 347 ALA A C 1
ATOM 2800 O O . ALA A 1 347 ? 23.065 20.526 -47.410 1.00 50.44 347 ALA A O 1
ATOM 2801 N N . SER A 1 348 ? 24.957 21.717 -47.443 1.00 50.03 348 SER A N 1
ATOM 2802 C CA . SER A 1 348 ? 25.511 21.101 -46.217 1.00 50.03 348 SER A CA 1
ATOM 2803 C C . SER A 1 348 ? 25.855 22.088 -45.094 1.00 50.03 348 SER A C 1
ATOM 2805 O O . SER A 1 348 ? 26.610 21.743 -44.191 1.00 50.03 348 SER A O 1
ATOM 2807 N N . LEU A 1 349 ? 25.322 23.310 -45.129 1.00 53.19 349 LEU A N 1
ATOM 2808 C CA . LEU A 1 349 ? 25.488 24.310 -44.067 1.00 53.19 349 LEU A CA 1
ATOM 2809 C C . LEU A 1 349 ? 24.117 24.685 -43.503 1.00 53.19 349 LEU A C 1
ATOM 2811 O O . LEU A 1 349 ? 23.630 25.788 -43.728 1.00 53.19 349 LEU A O 1
ATOM 2815 N N . LYS A 1 350 ? 23.472 23.715 -42.848 1.00 47.47 350 LYS A N 1
ATOM 2816 C CA . LYS A 1 350 ? 22.429 23.881 -41.819 1.00 47.47 350 LYS A CA 1
ATOM 2817 C C . LYS A 1 350 ? 22.024 22.492 -41.313 1.00 47.47 350 LYS A C 1
ATOM 2819 O O . LYS A 1 350 ? 21.171 21.840 -41.910 1.00 47.47 350 LYS A O 1
ATOM 2824 N N . ALA A 1 351 ? 22.680 22.055 -40.245 1.00 41.31 351 ALA A N 1
ATOM 2825 C CA . ALA A 1 351 ? 22.164 21.132 -39.238 1.00 41.31 351 ALA A CA 1
ATOM 2826 C C . ALA A 1 351 ? 22.986 21.351 -37.969 1.00 41.31 351 ALA A C 1
ATOM 2828 O O . ALA A 1 351 ? 24.229 21.236 -38.077 1.00 41.31 351 ALA A O 1
#

Secondary structure (DSSP, 8-state):
------------------------------PPPPPPP-----------PPPP-----THHHHTTSS---TT----SS--SSS---TTSGGG-S----------S-TT-S-----GGGHHHHHHHHHHHHHHHHHHHHHHHHHHHHHHHHHHHHHHHHHHHHHHHHHHHHHHHHHHHHHHHHHHHHHHHHHHHHHHHHHHHHHHHHHHHHHHHHHHHHHHHHHHHHHHHHHHHHHHHHHHHHHHHHHHHHHHHHHHHHHHHHHHHHHHHHHHHHHHHHHHHHHHHHHHHHHHHHHHHHHHHHH--------------S--S--SS-SSHHHHHHHHHHHHHHTT--S-SS--